Protein AF-A0AAQ0VAX9-F1 (afdb_monomer_lite)

Structure (mmCIF, N/CA/C/O backbone):
data_AF-A0AAQ0VAX9-F1
#
_entry.id   AF-A0AAQ0VAX9-F1
#
loop_
_atom_site.group_PDB
_atom_site.id
_atom_site.type_symbol
_atom_site.label_atom_id
_atom_site.label_alt_id
_atom_site.label_comp_id
_atom_site.label_asym_id
_atom_site.label_entity_id
_atom_site.label_seq_id
_atom_site.pdbx_PDB_ins_code
_atom_site.Cartn_x
_atom_site.Cartn_y
_atom_site.Cartn_z
_atom_site.occupancy
_atom_site.B_iso_or_equiv
_atom_site.auth_seq_id
_atom_site.auth_comp_id
_atom_site.auth_asym_id
_atom_site.auth_atom_id
_atom_site.pdbx_PDB_model_num
ATOM 1 N N . MET A 1 1 ? -86.940 13.228 79.023 1.00 47.44 1 MET A N 1
ATOM 2 C CA . MET A 1 1 ? -85.558 13.746 79.159 1.00 47.44 1 MET A CA 1
ATOM 3 C C . MET A 1 1 ? -84.548 12.706 79.663 1.00 47.44 1 MET A C 1
ATOM 5 O O . MET A 1 1 ? -83.457 12.677 79.115 1.00 47.44 1 MET A O 1
ATOM 9 N N . ALA A 1 2 ? -84.875 11.817 80.615 1.00 52.31 2 ALA A N 1
ATOM 10 C CA . ALA A 1 2 ? -83.908 10.848 81.170 1.00 52.31 2 ALA A CA 1
ATOM 11 C C . ALA A 1 2 ? -83.334 9.818 80.163 1.00 52.31 2 ALA A C 1
ATOM 13 O O . ALA A 1 2 ? -82.145 9.519 80.210 1.00 52.31 2 ALA A O 1
ATOM 14 N N . GLY A 1 3 ? -84.135 9.325 79.207 1.00 50.78 3 GLY A N 1
ATOM 15 C CA . GLY A 1 3 ? -83.664 8.358 78.198 1.00 50.78 3 GLY A CA 1
ATOM 16 C C . GLY A 1 3 ? -82.679 8.929 77.167 1.00 50.78 3 GLY A C 1
ATOM 17 O O . GLY A 1 3 ? -81.816 8.208 76.679 1.00 50.78 3 GLY A O 1
ATOM 18 N N . PHE A 1 4 ? -82.757 10.233 76.880 1.00 56.00 4 PHE A N 1
ATOM 19 C CA . PHE A 1 4 ? -81.850 10.915 75.945 1.00 56.00 4 PHE A CA 1
ATOM 20 C C . PHE A 1 4 ? -80.472 11.178 76.570 1.00 56.00 4 PHE A C 1
ATOM 22 O O . PHE A 1 4 ? -79.458 11.017 75.898 1.00 56.00 4 PHE A O 1
ATOM 29 N N . LEU A 1 5 ? -80.431 11.525 77.864 1.00 55.66 5 LEU A N 1
ATOM 30 C CA . LEU A 1 5 ? -79.180 11.686 78.609 1.00 55.66 5 LEU A CA 1
ATOM 31 C C . LEU A 1 5 ? -78.438 10.355 78.753 1.00 55.66 5 LEU A C 1
ATOM 33 O O . LEU A 1 5 ? -77.252 10.303 78.467 1.00 55.66 5 LEU A O 1
ATOM 37 N N . ALA A 1 6 ? -79.126 9.268 79.116 1.00 59.97 6 ALA A N 1
ATOM 38 C CA . ALA A 1 6 ? -78.497 7.950 79.225 1.00 59.97 6 ALA A CA 1
ATOM 39 C C . ALA A 1 6 ? -77.920 7.461 77.883 1.00 59.97 6 ALA A C 1
ATOM 41 O O . ALA A 1 6 ? -76.789 6.978 77.844 1.00 59.97 6 ALA A O 1
ATOM 42 N N . ALA A 1 7 ? -78.658 7.640 76.782 1.00 60.94 7 ALA A N 1
ATOM 43 C CA . ALA A 1 7 ? -78.179 7.295 75.448 1.00 60.94 7 ALA A CA 1
ATOM 44 C C . ALA A 1 7 ? -76.949 8.128 75.054 1.00 60.94 7 ALA A C 1
ATOM 46 O O . ALA A 1 7 ? -75.939 7.552 74.670 1.00 60.94 7 ALA A O 1
ATOM 47 N N . ALA A 1 8 ? -76.982 9.455 75.227 1.00 64.88 8 ALA A N 1
ATOM 48 C CA . ALA A 1 8 ? -75.852 10.328 74.903 1.00 64.88 8 ALA A CA 1
ATOM 49 C C . ALA A 1 8 ? -74.587 9.989 75.712 1.00 64.88 8 ALA A C 1
ATOM 51 O O . ALA A 1 8 ? -73.493 9.945 75.149 1.00 64.88 8 ALA A O 1
ATOM 52 N N . THR A 1 9 ? -74.721 9.682 77.006 1.00 69.69 9 THR A N 1
ATOM 53 C CA . THR A 1 9 ? -73.586 9.276 77.847 1.00 69.69 9 THR A CA 1
ATOM 54 C C . THR A 1 9 ? -73.001 7.939 77.390 1.00 69.69 9 THR A C 1
ATOM 56 O O . THR A 1 9 ? -71.784 7.799 77.325 1.00 69.69 9 THR A O 1
ATOM 59 N N . ILE A 1 10 ? -73.824 6.961 77.001 1.00 70.75 10 ILE A N 1
ATOM 60 C CA . ILE A 1 10 ? -73.326 5.688 76.453 1.00 70.75 10 ILE A CA 1
ATOM 61 C C . ILE A 1 10 ? -72.561 5.931 75.142 1.00 70.75 10 ILE A C 1
ATOM 63 O O . ILE A 1 10 ? -71.450 5.423 74.971 1.00 70.75 10 ILE A O 1
ATOM 67 N N . THR A 1 11 ? -73.096 6.766 74.249 1.00 68.44 11 THR A N 1
ATOM 68 C CA . THR A 1 11 ? -72.461 7.049 72.957 1.00 68.44 11 THR A CA 1
ATOM 69 C C . THR A 1 11 ? -71.122 7.776 73.112 1.00 68.44 11 THR A C 1
ATOM 71 O O . THR A 1 11 ? -70.128 7.346 72.532 1.00 68.44 11 THR A O 1
ATOM 74 N N . PHE A 1 12 ? -71.057 8.838 73.921 1.00 68.94 12 PHE A N 1
ATOM 75 C CA . PHE A 1 12 ? -69.846 9.659 74.060 1.00 68.94 12 PHE A CA 1
ATOM 76 C C . PHE A 1 12 ? -68.790 9.076 75.001 1.00 68.94 12 PHE A C 1
ATOM 78 O O . PHE A 1 12 ? -67.605 9.317 74.789 1.00 68.94 12 PHE A O 1
ATOM 85 N N . THR A 1 13 ? -69.187 8.301 76.013 1.00 68.25 13 THR A N 1
ATOM 86 C CA . THR A 1 13 ? -68.236 7.776 77.012 1.00 68.25 13 THR A CA 1
ATOM 87 C C . THR A 1 13 ? -67.733 6.377 76.671 1.00 68.25 13 THR A C 1
ATOM 89 O O . THR A 1 13 ? -66.655 6.001 77.118 1.00 68.25 13 THR A O 1
ATOM 92 N N . TYR A 1 14 ? -68.486 5.602 75.880 1.00 68.12 14 TYR A N 1
ATOM 93 C CA . TYR A 1 14 ? -68.137 4.209 75.590 1.00 68.12 14 TYR A CA 1
ATOM 94 C C . TYR A 1 14 ? -68.022 3.918 74.101 1.00 68.12 14 TYR A C 1
ATOM 96 O O . TYR A 1 14 ? -67.023 3.341 73.693 1.00 68.12 14 TYR A O 1
ATOM 104 N N . VAL A 1 15 ? -68.991 4.334 73.280 1.00 74.00 15 VAL A N 1
ATOM 105 C CA . VAL A 1 15 ? -69.018 3.962 71.854 1.00 74.00 15 VAL A CA 1
ATOM 106 C C . VAL A 1 15 ? -67.962 4.724 71.045 1.00 74.00 15 VAL A C 1
ATOM 108 O O . VAL A 1 15 ? -67.135 4.097 70.389 1.00 74.00 15 VAL A O 1
ATOM 111 N N . ILE A 1 16 ? -67.935 6.060 71.122 1.00 72.00 16 ILE A N 1
ATOM 112 C CA . ILE A 1 16 ? -66.966 6.896 70.386 1.00 72.00 16 ILE A CA 1
ATOM 113 C C . ILE A 1 16 ? -65.509 6.564 70.769 1.00 72.00 16 ILE A C 1
ATOM 115 O O . ILE A 1 16 ? -64.710 6.350 69.856 1.00 72.00 16 ILE A O 1
ATOM 119 N N . PRO A 1 17 ? -65.142 6.430 72.061 1.00 76.50 17 PRO A N 1
ATOM 120 C CA . PRO A 1 17 ? -63.781 6.051 72.445 1.00 76.50 17 PRO A CA 1
ATOM 121 C C . PRO A 1 17 ? -63.372 4.650 71.969 1.00 76.50 17 PRO A C 1
ATOM 123 O O . PRO A 1 17 ? -62.200 4.427 71.672 1.00 76.50 17 PRO A O 1
ATOM 126 N N . LEU A 1 18 ? -64.317 3.702 71.869 1.00 78.62 18 LEU A N 1
ATOM 127 C CA . LEU A 1 18 ? -64.048 2.367 71.321 1.00 78.62 18 LEU A CA 1
ATOM 128 C C . LEU A 1 18 ? -63.675 2.440 69.840 1.00 78.62 18 LEU A C 1
ATOM 130 O O . LEU A 1 18 ? -62.663 1.860 69.452 1.00 78.62 18 LEU A O 1
ATOM 134 N N . TYR A 1 19 ? -64.446 3.185 69.041 1.00 75.00 19 TYR A N 1
ATOM 135 C CA . TYR A 1 19 ? -64.145 3.395 67.623 1.00 75.00 19 TYR A CA 1
ATOM 136 C C . TYR A 1 19 ? -62.832 4.158 67.426 1.00 75.00 19 TYR A C 1
ATOM 138 O O . TYR A 1 19 ? -62.016 3.728 66.622 1.00 75.00 19 TYR A O 1
ATOM 146 N N . GLN A 1 20 ? -62.560 5.200 68.220 1.00 75.44 20 GLN A N 1
ATOM 147 C CA . GLN A 1 20 ? -61.281 5.922 68.165 1.00 75.44 20 GLN A CA 1
ATOM 148 C C . GLN A 1 20 ? -60.086 5.003 68.441 1.00 75.44 20 GLN A C 1
ATOM 150 O O . GLN A 1 20 ? -59.102 5.032 67.710 1.00 75.44 20 GLN A O 1
ATOM 155 N N . LYS A 1 21 ? -60.187 4.126 69.446 1.00 79.44 21 LYS A N 1
ATOM 156 C CA . LYS A 1 21 ? -59.131 3.157 69.765 1.00 79.44 21 LYS A CA 1
ATOM 157 C C . LYS A 1 21 ? -58.972 2.087 68.677 1.00 79.44 21 LYS A C 1
ATOM 159 O O . LYS A 1 21 ? -57.869 1.600 68.431 1.00 79.44 21 LYS A O 1
ATOM 164 N N . GLN A 1 22 ? -60.070 1.701 68.029 1.00 81.06 22 GLN A N 1
ATOM 165 C CA . GLN A 1 22 ? -60.069 0.746 66.922 1.00 81.06 22 GLN A CA 1
ATOM 166 C C . GLN A 1 22 ? -59.450 1.360 65.655 1.00 81.06 22 GLN A C 1
ATOM 168 O O . GLN A 1 22 ? -58.641 0.705 64.995 1.00 81.06 22 GLN A O 1
ATOM 173 N N . ASP A 1 23 ? -59.735 2.632 65.373 1.00 80.94 23 ASP A N 1
ATOM 174 C CA . ASP A 1 23 ? -59.106 3.407 64.302 1.00 80.94 23 ASP A CA 1
ATOM 175 C C . ASP A 1 23 ? -57.607 3.608 64.564 1.00 80.94 23 ASP A C 1
ATOM 177 O O . ASP A 1 23 ? -56.798 3.359 63.674 1.00 80.94 23 ASP A O 1
ATOM 181 N N . GLU A 1 24 ? -57.204 3.960 65.790 1.00 84.31 24 GLU A N 1
ATOM 182 C CA . GLU A 1 24 ? -55.790 4.079 66.183 1.00 84.31 24 GLU A CA 1
ATOM 183 C C . GLU A 1 24 ? -55.016 2.768 65.986 1.00 84.31 24 GLU A C 1
ATOM 185 O O . GLU A 1 24 ? -53.918 2.771 65.419 1.00 84.31 24 GLU A O 1
ATOM 190 N N . ASN A 1 25 ? -55.596 1.635 66.394 1.00 84.44 25 ASN A N 1
ATOM 191 C CA . ASN A 1 25 ? -54.999 0.317 66.172 1.00 84.44 25 ASN A CA 1
ATOM 192 C C . ASN A 1 25 ? -54.861 0.008 64.674 1.00 84.44 25 ASN A C 1
ATOM 194 O O . ASN A 1 25 ? -53.807 -0.450 64.231 1.00 84.44 25 ASN A O 1
ATOM 198 N N . THR A 1 26 ? -55.891 0.314 63.883 1.00 87.44 26 THR A N 1
ATOM 199 C CA . THR A 1 26 ? -55.892 0.076 62.432 1.00 87.44 26 THR A CA 1
ATOM 200 C C . THR A 1 26 ? -54.852 0.952 61.723 1.00 87.44 26 THR A C 1
ATOM 202 O O . THR A 1 26 ? -54.100 0.465 60.878 1.00 87.44 26 THR A O 1
ATOM 205 N N . ILE A 1 27 ? -54.742 2.229 62.107 1.00 87.56 27 ILE A N 1
ATOM 206 C CA . ILE A 1 27 ? -53.726 3.170 61.611 1.00 87.56 27 ILE A CA 1
ATOM 207 C C . ILE A 1 27 ? -52.315 2.688 61.976 1.00 87.56 27 ILE A C 1
ATOM 209 O O . ILE A 1 27 ? -51.410 2.745 61.142 1.00 87.56 27 ILE A O 1
ATOM 213 N N . SER A 1 28 ? -52.116 2.186 63.197 1.00 88.44 28 SER A N 1
ATOM 214 C CA . SER A 1 28 ? -50.832 1.634 63.647 1.00 88.44 28 SER A CA 1
ATOM 215 C C . SER A 1 28 ? -50.404 0.419 62.812 1.00 88.44 28 SER A C 1
ATOM 217 O O . SER A 1 28 ? -49.276 0.375 62.313 1.00 88.44 28 SER A O 1
ATOM 219 N N . GLU A 1 29 ? -51.315 -0.530 62.571 1.00 89.88 29 GLU A N 1
ATOM 220 C CA . GLU A 1 29 ? -51.052 -1.702 61.725 1.00 89.88 29 GLU A CA 1
ATOM 221 C C . GLU A 1 29 ? -50.762 -1.326 60.264 1.00 89.88 29 GLU A C 1
ATOM 223 O O . GLU A 1 29 ? -49.842 -1.873 59.648 1.00 89.88 29 GLU A O 1
ATOM 228 N N . LEU A 1 30 ? -51.508 -0.369 59.704 1.00 90.62 30 LEU A N 1
ATOM 229 C CA . LEU A 1 30 ? -51.263 0.169 58.363 1.00 90.62 30 LEU A CA 1
ATOM 230 C C . LEU A 1 30 ? -49.884 0.831 58.265 1.00 90.62 30 LEU A C 1
ATOM 232 O O . LEU A 1 30 ? -49.142 0.556 57.323 1.00 90.62 30 LEU A O 1
ATOM 236 N N . ASN A 1 31 ? -49.497 1.639 59.254 1.00 90.69 31 ASN A N 1
ATOM 237 C CA . ASN A 1 31 ? -48.177 2.269 59.300 1.00 90.69 31 ASN A CA 1
ATOM 238 C C . ASN A 1 31 ? -47.044 1.242 59.422 1.00 90.69 31 ASN A C 1
ATOM 240 O O . ASN A 1 31 ? -45.995 1.409 58.794 1.00 90.69 31 ASN A O 1
ATOM 244 N N . ALA A 1 32 ? -47.247 0.164 60.185 1.00 91.56 32 ALA A N 1
ATOM 245 C CA . ALA A 1 32 ? -46.288 -0.933 60.269 1.00 91.56 32 ALA A CA 1
ATOM 246 C C . ALA A 1 32 ? -46.095 -1.616 58.902 1.00 91.56 32 ALA A C 1
ATOM 248 O O . ALA A 1 32 ? -44.953 -1.775 58.463 1.00 91.56 32 ALA A O 1
ATOM 249 N N . LYS A 1 33 ? -47.192 -1.918 58.189 1.00 92.88 33 LYS A N 1
ATOM 250 C CA . LYS A 1 33 ? -47.153 -2.492 56.830 1.00 92.88 33 LYS A CA 1
ATOM 251 C C . LYS A 1 33 ? -46.481 -1.560 55.820 1.00 92.88 33 LYS A C 1
ATOM 253 O O . LYS A 1 33 ? -45.627 -2.009 55.059 1.00 92.88 33 LYS A O 1
ATOM 258 N N . ILE A 1 34 ? -46.799 -0.263 55.846 1.00 92.94 34 ILE A N 1
ATOM 259 C CA . ILE A 1 34 ? -46.158 0.746 54.984 1.00 92.94 34 ILE A CA 1
ATOM 260 C C . ILE A 1 34 ? -44.648 0.798 55.249 1.00 92.94 34 ILE A C 1
ATOM 262 O O . ILE A 1 34 ? -43.851 0.809 54.312 1.00 92.94 34 ILE A O 1
ATOM 266 N N . ASN A 1 35 ? -44.226 0.786 56.516 1.00 93.12 35 ASN A N 1
ATOM 267 C CA . ASN A 1 35 ? -42.806 0.791 56.868 1.00 93.12 35 ASN A CA 1
ATOM 268 C C . ASN A 1 35 ? -42.075 -0.478 56.417 1.00 93.12 35 ASN A C 1
ATOM 270 O O . ASN A 1 35 ? -40.926 -0.401 55.978 1.00 93.12 35 ASN A O 1
ATOM 274 N N . GLU A 1 36 ? -42.712 -1.640 56.523 1.00 92.69 36 GLU A N 1
ATOM 275 C CA . GLU A 1 36 ? -42.147 -2.901 56.049 1.00 92.69 36 GLU A CA 1
ATOM 276 C C . GLU A 1 36 ? -41.996 -2.907 54.522 1.00 92.69 36 GLU A C 1
ATOM 278 O O . GLU A 1 36 ? -40.918 -3.220 54.008 1.00 92.69 36 GLU A O 1
ATOM 283 N N . GLN A 1 37 ? -43.016 -2.437 53.802 1.00 93.62 37 GLN A N 1
ATOM 284 C CA . GLN A 1 37 ? -42.985 -2.303 52.347 1.00 93.62 37 GLN A CA 1
ATOM 285 C C . GLN A 1 37 ? -41.927 -1.287 51.884 1.00 93.62 37 GLN A C 1
ATOM 287 O O . GLN A 1 37 ? -41.168 -1.561 50.957 1.00 93.62 37 GLN A O 1
ATOM 292 N N . ASN A 1 38 ? -41.775 -0.161 52.587 1.00 92.81 38 ASN A N 1
ATOM 293 C CA . ASN A 1 38 ? -40.714 0.815 52.319 1.00 92.81 38 ASN A CA 1
ATOM 294 C C . ASN A 1 38 ? -39.310 0.234 52.545 1.00 92.81 38 ASN A C 1
ATOM 296 O O . ASN A 1 38 ? -38.396 0.499 51.762 1.00 92.81 38 ASN A O 1
ATOM 300 N N . LYS A 1 39 ? -39.116 -0.583 53.591 1.00 92.62 39 LYS A N 1
ATOM 301 C CA . LYS A 1 39 ? -37.845 -1.295 53.814 1.00 92.62 39 LYS A CA 1
ATOM 302 C C . LYS A 1 39 ? -37.560 -2.295 52.695 1.00 92.62 39 LYS A C 1
ATOM 304 O O . LYS A 1 39 ? -36.405 -2.408 52.284 1.00 92.62 39 LYS A O 1
ATOM 309 N N . PHE A 1 40 ? -38.582 -3.004 52.215 1.00 93.81 40 PHE A N 1
ATOM 310 C CA . PHE A 1 40 ? -38.458 -3.922 51.086 1.00 93.81 40 PHE A CA 1
ATOM 311 C C . PHE A 1 40 ? -38.063 -3.178 49.802 1.00 93.81 40 PHE A C 1
ATOM 313 O O . PHE A 1 40 ? -37.014 -3.482 49.235 1.00 93.81 40 PHE A O 1
ATOM 320 N N . HIS A 1 41 ? -38.803 -2.131 49.418 1.00 91.50 41 HIS A N 1
ATOM 321 C CA . HIS A 1 41 ? -38.485 -1.316 48.240 1.00 91.50 41 HIS A CA 1
ATOM 322 C C . HIS A 1 41 ? -37.086 -0.697 48.320 1.00 91.50 41 HIS A C 1
ATOM 324 O O . HIS A 1 41 ? -36.366 -0.665 47.328 1.00 91.50 41 HIS A O 1
ATOM 330 N N . LYS A 1 42 ? -36.650 -0.239 49.502 1.00 94.25 42 LYS A N 1
ATOM 331 C CA . LYS A 1 42 ? -35.294 0.299 49.675 1.00 94.25 42 LYS A CA 1
ATOM 332 C C . LYS A 1 42 ? -34.220 -0.752 49.380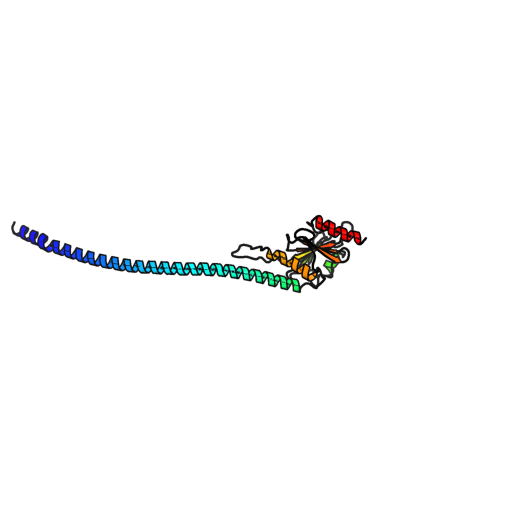 1.00 94.25 42 LYS A C 1
ATOM 334 O O . LYS A 1 42 ? -33.278 -0.459 48.651 1.00 94.25 42 LYS A O 1
ATOM 339 N N . LYS A 1 43 ? -34.379 -1.980 49.890 1.00 93.06 43 LYS A N 1
ATOM 340 C CA . LYS A 1 43 ? -33.462 -3.093 49.586 1.00 93.06 43 LYS A CA 1
ATOM 341 C C . LYS A 1 43 ? -33.444 -3.425 48.093 1.00 93.06 43 LYS A C 1
ATOM 343 O O . LYS A 1 43 ? -32.378 -3.696 47.548 1.00 93.06 43 LYS A O 1
ATOM 348 N N . GLU A 1 44 ? -34.602 -3.397 47.441 1.00 93.38 44 GLU A N 1
ATOM 349 C CA . GLU A 1 44 ? -34.721 -3.655 46.005 1.00 93.38 44 GLU A CA 1
ATOM 350 C C . GLU A 1 44 ? -34.029 -2.565 45.171 1.00 93.38 44 GLU A C 1
ATOM 352 O O . GLU A 1 44 ? -33.228 -2.882 44.292 1.00 93.38 44 GLU A O 1
ATOM 357 N N . ILE A 1 45 ? -34.231 -1.288 45.513 1.00 93.62 45 ILE A N 1
ATOM 358 C CA . ILE A 1 45 ? -33.548 -0.148 44.882 1.00 93.62 45 ILE A CA 1
ATOM 359 C C . ILE A 1 45 ? -32.029 -0.253 45.054 1.00 93.62 45 ILE A C 1
ATOM 361 O O . ILE A 1 45 ? -31.289 -0.075 44.087 1.00 93.62 45 ILE A O 1
ATOM 365 N N . ASP A 1 46 ? -31.547 -0.559 46.259 1.00 93.69 46 ASP A N 1
ATOM 366 C CA . ASP A 1 46 ? -30.111 -0.695 46.523 1.00 93.69 46 ASP A CA 1
ATOM 367 C C . ASP A 1 46 ? -29.509 -1.900 45.770 1.00 93.69 46 ASP A C 1
ATOM 369 O O . ASP A 1 46 ? -28.388 -1.830 45.256 1.00 93.69 46 ASP A O 1
ATOM 373 N N . SER A 1 47 ? -30.263 -2.995 45.630 1.00 94.12 47 SER A N 1
ATOM 374 C CA . SER A 1 47 ? -29.884 -4.151 44.806 1.00 94.12 47 SER A CA 1
ATOM 375 C C . SER A 1 47 ? -29.803 -3.803 43.313 1.00 94.12 47 SER A C 1
ATOM 377 O O . SER A 1 47 ? -28.833 -4.164 42.636 1.00 94.12 47 SER A O 1
ATOM 379 N N . LEU A 1 48 ? -30.785 -3.058 42.796 1.00 94.25 48 LEU A N 1
ATOM 380 C CA . LEU A 1 48 ? -30.814 -2.603 41.406 1.00 94.25 48 LEU A CA 1
ATOM 381 C C . LEU A 1 48 ? -29.650 -1.659 41.105 1.00 94.25 48 LEU A C 1
ATOM 383 O O . LEU A 1 48 ? -28.945 -1.878 40.124 1.00 94.25 48 LEU A O 1
ATOM 387 N N . LYS A 1 49 ? -29.378 -0.680 41.977 1.00 94.62 49 LYS A N 1
ATOM 388 C CA . LYS A 1 49 ? -28.219 0.222 41.846 1.00 94.62 49 LYS A CA 1
ATOM 389 C C . LYS A 1 49 ? -26.905 -0.552 41.783 1.00 94.62 49 LYS A C 1
ATOM 391 O O . LYS A 1 49 ? -26.136 -0.376 40.846 1.00 94.62 49 LYS A O 1
ATOM 396 N N . ASN A 1 50 ? -26.696 -1.491 42.708 1.00 94.38 50 ASN A N 1
ATOM 397 C CA . ASN A 1 50 ? -25.509 -2.347 42.698 1.00 94.38 50 ASN A CA 1
ATOM 398 C C . ASN A 1 50 ? -25.391 -3.188 41.418 1.00 94.38 50 ASN A C 1
ATOM 400 O O . ASN A 1 50 ? -24.284 -3.464 40.951 1.00 94.38 50 ASN A O 1
ATOM 404 N N . THR A 1 51 ? -26.517 -3.634 40.859 1.00 94.06 51 THR A N 1
ATOM 405 C CA . THR A 1 51 ? -26.535 -4.404 39.609 1.00 94.06 51 THR A CA 1
ATOM 406 C C . THR A 1 51 ? -26.183 -3.525 38.414 1.00 94.06 51 THR A C 1
ATOM 408 O O . THR A 1 51 ? -25.336 -3.922 37.612 1.00 94.06 51 THR A O 1
ATOM 411 N N . ILE A 1 52 ? -26.763 -2.326 38.333 1.00 94.19 52 ILE A N 1
ATOM 412 C CA . ILE A 1 52 ? -26.475 -1.328 37.296 1.00 94.19 52 ILE A CA 1
ATOM 413 C C . ILE A 1 52 ? -24.995 -0.943 37.334 1.00 94.19 52 ILE A C 1
ATOM 415 O O . ILE A 1 52 ? -24.318 -1.061 36.317 1.00 94.19 52 ILE A O 1
ATOM 419 N N . ASP A 1 53 ? -24.450 -0.613 38.507 1.00 94.25 53 ASP A N 1
ATOM 420 C CA . ASP A 1 53 ? -23.037 -0.245 38.658 1.00 94.25 53 ASP A CA 1
ATOM 421 C C . ASP A 1 53 ? -22.097 -1.373 38.207 1.00 94.25 53 ASP A C 1
ATOM 423 O O . ASP A 1 53 ? -21.086 -1.141 37.535 1.00 94.25 53 ASP A O 1
ATOM 427 N N . LYS A 1 54 ? -22.427 -2.629 38.544 1.00 93.94 54 LYS A N 1
ATOM 428 C CA . LYS A 1 54 ? -21.665 -3.802 38.089 1.00 93.94 54 LYS A CA 1
ATOM 429 C C . LYS A 1 54 ? -21.746 -3.982 36.575 1.00 93.94 54 LYS A C 1
ATOM 431 O O . LYS A 1 54 ? -20.732 -4.302 35.956 1.00 93.94 54 LYS A O 1
ATOM 436 N N . GLN A 1 55 ? -22.926 -3.814 35.981 1.00 93.81 55 GLN A N 1
ATOM 437 C CA . GLN A 1 55 ? -23.109 -3.931 34.534 1.00 93.81 55 GLN A CA 1
ATOM 438 C C . GLN A 1 55 ? -22.393 -2.809 33.785 1.00 93.81 55 GLN A C 1
ATOM 440 O O . GLN A 1 55 ? -21.723 -3.087 32.796 1.00 93.81 55 GLN A O 1
ATOM 445 N N . GLN A 1 56 ? -22.441 -1.578 34.289 1.00 94.12 56 GLN A N 1
ATOM 446 C CA . GLN A 1 56 ? -21.779 -0.433 33.674 1.00 94.12 56 GLN A CA 1
ATOM 447 C C . GLN A 1 56 ? -20.256 -0.601 33.671 1.00 94.12 56 GLN A C 1
ATOM 449 O O . GLN A 1 56 ? -19.625 -0.426 32.633 1.00 94.12 56 GLN A O 1
ATOM 454 N N . LYS A 1 57 ? -19.667 -1.077 34.778 1.00 93.69 57 LYS A N 1
ATOM 455 C CA . LYS A 1 57 ? -18.237 -1.434 34.818 1.00 93.69 57 LYS A CA 1
ATOM 456 C C . LYS A 1 57 ? -17.879 -2.534 33.816 1.00 93.69 57 LYS A C 1
ATOM 458 O O . LYS A 1 57 ? -16.852 -2.436 33.149 1.00 93.69 57 LYS A O 1
ATOM 463 N N . LYS A 1 58 ? -18.717 -3.572 33.691 1.00 94.06 58 LYS A N 1
ATOM 464 C CA . LYS A 1 58 ? -18.517 -4.636 32.690 1.00 94.06 58 LYS A CA 1
ATOM 465 C C . LYS A 1 58 ? -18.600 -4.096 31.264 1.00 94.06 58 LYS A C 1
ATOM 467 O O . LYS A 1 58 ? -17.790 -4.491 30.435 1.00 94.06 58 LYS A O 1
ATOM 472 N N . PHE A 1 59 ? -19.546 -3.202 30.989 1.00 92.25 59 PHE A N 1
ATOM 473 C CA . PHE A 1 59 ? -19.717 -2.595 29.673 1.00 92.25 59 PHE A CA 1
ATOM 474 C C . PHE A 1 59 ? -18.497 -1.757 29.283 1.00 92.25 59 PHE A C 1
ATOM 476 O O . PHE A 1 59 ? -17.934 -1.974 28.216 1.00 92.25 59 PHE A O 1
ATOM 483 N N . SER A 1 60 ? -18.016 -0.888 30.177 1.00 90.50 60 SER A N 1
ATOM 484 C CA . SER A 1 60 ? -16.799 -0.102 29.933 1.00 90.50 60 SER A CA 1
ATOM 485 C C . SER A 1 60 ? -15.568 -0.986 29.708 1.00 90.50 60 SER A C 1
ATOM 487 O O . SER A 1 60 ? -14.766 -0.707 28.823 1.00 90.50 60 SER A O 1
ATOM 489 N N . ALA A 1 61 ? -15.428 -2.083 30.462 1.00 92.25 61 ALA A N 1
ATOM 490 C CA . ALA A 1 61 ? -14.332 -3.032 30.262 1.00 92.25 61 ALA A CA 1
ATOM 491 C C . ALA A 1 61 ? -14.421 -3.763 28.909 1.00 92.25 61 ALA A C 1
ATOM 493 O O . ALA A 1 61 ? -13.406 -3.943 28.239 1.00 92.25 61 ALA A O 1
ATOM 494 N N . LEU A 1 62 ? -15.626 -4.166 28.489 1.00 91.50 62 LEU A N 1
ATOM 495 C CA . LEU A 1 62 ? -15.851 -4.779 27.177 1.00 91.50 62 LEU A CA 1
ATOM 496 C C . LEU A 1 62 ? -15.573 -3.802 26.033 1.00 91.50 62 LEU A C 1
ATOM 498 O O . LEU A 1 62 ? -15.000 -4.211 25.028 1.00 91.50 62 LEU A O 1
ATOM 502 N N . GLN A 1 63 ? -15.941 -2.530 26.191 1.00 88.19 63 GLN A N 1
ATOM 503 C CA . GLN A 1 63 ? -15.678 -1.494 25.197 1.00 88.19 63 GLN A CA 1
ATOM 504 C C . GLN A 1 63 ? -14.173 -1.307 24.972 1.00 88.19 63 GLN A C 1
ATOM 506 O O . GLN A 1 63 ? -13.718 -1.432 23.839 1.00 88.19 63 GLN A O 1
ATOM 511 N N . LEU A 1 64 ? -13.396 -1.131 26.046 1.00 87.75 64 LEU A N 1
ATOM 512 C CA . LEU A 1 64 ? -11.933 -1.023 25.965 1.00 87.75 64 LEU A CA 1
ATOM 513 C C . LEU A 1 64 ? -11.290 -2.269 25.338 1.00 87.75 64 LEU A C 1
ATOM 515 O O . LEU A 1 64 ? -10.373 -2.164 24.527 1.00 87.75 64 LEU A O 1
ATOM 519 N N . ASN A 1 65 ? -11.782 -3.463 25.685 1.00 90.19 65 ASN A N 1
ATOM 520 C CA . ASN A 1 65 ? -11.276 -4.702 25.095 1.00 90.19 65 ASN A CA 1
ATOM 521 C C . ASN A 1 65 ? -11.573 -4.775 23.587 1.00 90.19 65 ASN A C 1
ATOM 523 O O . ASN A 1 65 ? -10.728 -5.188 22.802 1.00 90.19 65 ASN A O 1
ATOM 527 N N . ASN A 1 66 ? -12.757 -4.332 23.165 1.00 85.69 66 ASN A N 1
ATOM 528 C CA . ASN A 1 66 ? -13.127 -4.308 21.754 1.00 85.69 66 ASN A CA 1
ATOM 529 C C . ASN A 1 66 ? -12.291 -3.295 20.948 1.00 85.69 66 ASN A C 1
ATOM 531 O O . ASN A 1 66 ? -11.920 -3.577 19.813 1.00 85.69 66 ASN A O 1
ATOM 535 N N . GLU A 1 67 ? -11.970 -2.134 21.529 1.00 83.06 67 GLU A N 1
ATOM 536 C CA . GLU A 1 67 ? -11.039 -1.154 20.941 1.00 83.06 67 GLU A CA 1
ATOM 537 C C . GLU A 1 67 ? -9.645 -1.767 20.745 1.00 83.06 67 GLU A C 1
ATOM 539 O O . GLU A 1 67 ? -9.079 -1.696 19.653 1.00 83.06 67 GLU A O 1
ATOM 544 N N . SER A 1 68 ? -9.129 -2.454 21.769 1.00 84.50 68 SER A N 1
ATOM 545 C CA . SER A 1 68 ? -7.836 -3.143 21.705 1.00 84.50 68 SER A CA 1
ATOM 546 C C . SER A 1 68 ? -7.809 -4.239 20.637 1.00 84.50 68 SER A C 1
ATOM 548 O O . SER A 1 68 ? -6.879 -4.295 19.836 1.00 84.50 68 SER A O 1
ATOM 550 N N . LEU A 1 69 ? -8.830 -5.101 20.594 1.00 86.25 69 LEU A N 1
ATOM 551 C CA . LEU A 1 69 ? -8.911 -6.195 19.620 1.00 86.25 69 LEU A CA 1
ATOM 552 C C . LEU A 1 69 ? -9.036 -5.684 18.184 1.00 86.25 69 LEU A C 1
ATOM 554 O O . LEU A 1 69 ? -8.503 -6.294 17.258 1.00 86.25 69 LEU A O 1
ATOM 558 N N . ALA A 1 70 ? -9.727 -4.564 17.974 1.00 82.06 70 ALA A N 1
ATOM 559 C CA . ALA A 1 70 ? -9.816 -3.960 16.655 1.00 82.06 70 ALA A CA 1
ATOM 560 C C . ALA A 1 70 ? -8.478 -3.381 16.184 1.00 82.06 70 ALA A C 1
ATOM 562 O O . ALA A 1 70 ? -8.122 -3.568 15.019 1.00 82.06 70 ALA A O 1
ATOM 563 N N . ALA A 1 71 ? -7.730 -2.724 17.075 1.00 80.44 71 ALA A N 1
ATOM 564 C CA . ALA A 1 71 ? -6.381 -2.257 16.771 1.00 80.44 71 ALA A CA 1
ATOM 565 C C . ALA A 1 71 ? -5.459 -3.431 16.399 1.00 80.44 71 ALA A C 1
ATOM 567 O O . ALA A 1 71 ? -4.793 -3.385 15.367 1.00 80.44 71 ALA A O 1
ATOM 568 N N . GLU A 1 72 ? -5.500 -4.518 17.175 1.00 83.12 72 GLU A N 1
ATOM 569 C CA . GLU A 1 72 ? -4.715 -5.729 16.912 1.00 83.12 72 GLU A CA 1
ATOM 570 C C . GLU A 1 72 ? -5.092 -6.385 15.569 1.00 83.12 72 GLU A C 1
ATOM 572 O O . GLU A 1 72 ? -4.230 -6.745 14.769 1.00 83.12 72 GLU A O 1
ATOM 577 N N . ASN A 1 73 ? -6.389 -6.485 15.264 1.00 83.62 73 ASN A N 1
ATOM 578 C CA . ASN A 1 73 ? -6.864 -7.029 13.991 1.00 83.62 73 ASN A CA 1
ATOM 579 C C . ASN A 1 73 ? -6.402 -6.186 12.788 1.00 83.62 73 ASN A C 1
ATOM 581 O O . ASN A 1 73 ? -6.052 -6.734 11.742 1.00 83.62 73 ASN A O 1
ATOM 585 N N . ASN A 1 74 ? -6.380 -4.858 12.924 1.00 77.75 74 ASN A N 1
ATOM 586 C CA . ASN A 1 74 ? -5.883 -3.971 11.871 1.00 77.75 74 ASN A CA 1
ATOM 587 C C . ASN A 1 74 ? -4.366 -4.134 11.656 1.00 77.75 74 ASN A C 1
ATOM 589 O O . ASN A 1 74 ? -3.935 -4.223 10.505 1.00 77.75 74 ASN A O 1
ATOM 593 N N . ASP A 1 75 ? -3.573 -4.271 12.725 1.00 79.06 75 ASP A N 1
ATOM 594 C CA . ASP A 1 75 ? -2.138 -4.593 12.623 1.00 79.06 75 ASP A CA 1
ATOM 595 C C . ASP A 1 75 ? -1.917 -5.927 11.886 1.00 79.06 75 ASP A C 1
ATOM 597 O O . ASP A 1 75 ? -1.150 -5.992 10.920 1.00 79.06 75 ASP A O 1
ATOM 601 N N . TYR A 1 76 ? -2.659 -6.985 12.236 1.00 81.75 76 TYR A N 1
ATOM 602 C CA . TYR A 1 76 ? -2.542 -8.272 11.540 1.00 81.75 76 TYR A CA 1
ATOM 603 C C . TYR A 1 76 ? -2.900 -8.194 10.053 1.00 81.75 76 TYR A C 1
ATOM 605 O O . TYR A 1 76 ? -2.197 -8.789 9.231 1.00 81.75 76 TYR A O 1
ATOM 613 N N . LYS A 1 77 ? -3.949 -7.451 9.679 1.00 79.25 77 LYS A N 1
ATOM 614 C CA . LYS A 1 77 ? -4.302 -7.229 8.265 1.00 79.25 77 LYS A CA 1
ATOM 615 C C . LYS A 1 77 ? -3.164 -6.547 7.505 1.00 79.25 77 LYS A C 1
ATOM 617 O O . LYS A 1 77 ? -2.804 -6.996 6.415 1.00 79.25 77 LYS A O 1
ATOM 622 N N . ASN A 1 78 ? -2.561 -5.514 8.093 1.00 76.31 78 ASN A N 1
ATOM 623 C CA . ASN A 1 78 ? -1.451 -4.778 7.488 1.00 76.31 78 ASN A CA 1
ATOM 624 C C . ASN A 1 78 ? -0.205 -5.660 7.318 1.00 76.31 78 ASN A C 1
ATOM 626 O O . ASN A 1 78 ? 0.424 -5.654 6.253 1.00 76.31 78 ASN A O 1
ATOM 630 N N . ARG A 1 79 ? 0.128 -6.472 8.331 1.00 78.56 79 ARG A N 1
ATOM 631 C CA . ARG A 1 79 ? 1.241 -7.434 8.269 1.00 78.56 79 ARG A CA 1
ATOM 632 C C . ARG A 1 79 ? 1.011 -8.495 7.204 1.00 78.56 79 ARG A C 1
ATOM 634 O O . 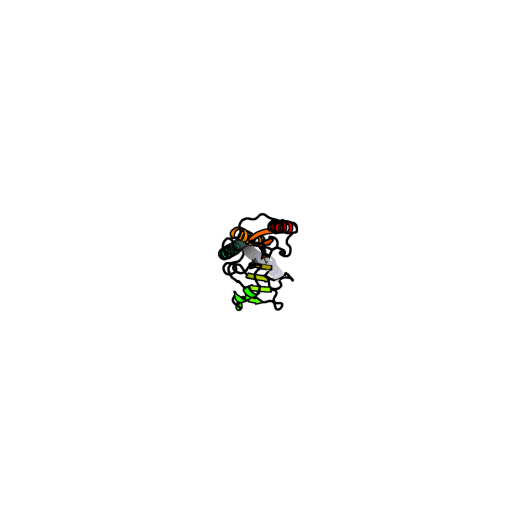ARG A 1 79 ? 1.906 -8.749 6.402 1.00 78.56 79 ARG A O 1
ATOM 641 N N . LEU A 1 80 ? -0.186 -9.078 7.153 1.00 81.31 80 LEU A N 1
ATOM 642 C CA . LEU A 1 80 ? -0.531 -10.098 6.165 1.00 81.31 80 LEU A CA 1
ATOM 643 C C . LEU A 1 80 ? -0.469 -9.541 4.738 1.00 81.31 80 LEU A C 1
ATOM 645 O O . LEU A 1 80 ? 0.086 -10.193 3.855 1.00 81.31 80 LEU A O 1
ATOM 649 N N . LEU A 1 81 ? -0.957 -8.318 4.516 1.00 79.31 81 LEU A N 1
ATOM 650 C CA . LEU A 1 81 ? -0.828 -7.654 3.222 1.00 79.31 81 LEU A CA 1
ATOM 651 C C . LEU A 1 81 ? 0.630 -7.378 2.865 1.00 79.31 81 LEU A C 1
ATOM 653 O O . LEU A 1 81 ? 1.023 -7.599 1.724 1.00 79.31 81 LEU A O 1
ATOM 657 N N . THR A 1 82 ? 1.437 -6.913 3.816 1.00 78.75 82 THR A N 1
ATOM 658 C CA . THR A 1 82 ? 2.865 -6.647 3.593 1.00 78.75 82 THR A CA 1
ATOM 659 C C . THR A 1 82 ? 3.609 -7.924 3.215 1.00 78.75 82 THR A C 1
ATOM 661 O O . THR A 1 82 ? 4.274 -7.945 2.185 1.00 78.75 82 THR A O 1
ATOM 664 N N . LEU A 1 83 ? 3.412 -9.013 3.962 1.00 81.44 83 LEU A N 1
ATOM 665 C CA . LEU A 1 83 ? 3.995 -10.323 3.657 1.00 81.44 83 LEU A CA 1
ATOM 666 C C . LEU A 1 83 ? 3.529 -10.861 2.300 1.00 81.44 83 LEU A C 1
ATOM 668 O O . LEU A 1 83 ? 4.342 -11.336 1.508 1.00 81.44 83 LEU A O 1
ATOM 672 N N . SER A 1 84 ? 2.230 -10.750 2.005 1.00 83.62 84 SER A N 1
ATOM 673 C CA . SER A 1 84 ? 1.684 -11.132 0.702 1.00 83.62 84 SER A CA 1
ATOM 674 C C . SER A 1 84 ? 2.311 -10.309 -0.423 1.00 83.62 84 SER A C 1
ATOM 676 O O . SER A 1 84 ? 2.682 -10.876 -1.447 1.00 83.62 84 SER A O 1
ATOM 678 N N . THR A 1 85 ? 2.514 -9.007 -0.208 1.00 84.81 85 THR A N 1
ATOM 679 C CA . THR A 1 85 ? 3.162 -8.125 -1.186 1.00 84.81 85 THR A CA 1
ATOM 680 C C . THR A 1 85 ? 4.610 -8.517 -1.410 1.00 84.81 85 THR A C 1
ATOM 682 O O . THR A 1 85 ? 4.982 -8.803 -2.544 1.00 84.81 85 THR A O 1
ATOM 685 N N . LEU A 1 86 ? 5.398 -8.652 -0.344 1.00 85.75 86 LEU A N 1
ATOM 686 C CA . LEU A 1 86 ? 6.795 -9.081 -0.412 1.00 85.75 86 LEU A CA 1
ATOM 687 C C . LEU A 1 86 ? 6.963 -10.397 -1.175 1.00 85.75 86 LEU A C 1
ATOM 689 O O . LEU A 1 86 ? 7.825 -10.503 -2.043 1.00 85.75 86 LEU A O 1
ATOM 693 N N . SER A 1 87 ? 6.081 -11.370 -0.930 1.00 86.56 87 SER A N 1
ATOM 694 C CA . SER A 1 87 ? 6.131 -12.677 -1.597 1.00 86.56 87 SER A CA 1
ATOM 695 C C . SER A 1 87 ? 5.909 -12.632 -3.113 1.00 86.56 87 SER A C 1
ATOM 697 O O . SER A 1 87 ? 6.189 -13.615 -3.796 1.00 86.56 87 SER A O 1
ATOM 699 N N . THR A 1 88 ? 5.412 -11.514 -3.653 1.00 88.94 88 THR A N 1
ATOM 700 C CA . THR A 1 88 ? 5.194 -11.342 -5.097 1.00 88.94 88 THR A CA 1
ATOM 701 C C . THR A 1 88 ? 6.323 -10.637 -5.821 1.00 88.94 88 THR A C 1
ATOM 703 O O . THR A 1 88 ? 6.268 -10.535 -7.043 1.00 88.94 88 THR A O 1
ATOM 706 N N . PHE A 1 89 ? 7.363 -10.199 -5.117 1.00 91.56 89 PHE A N 1
ATOM 707 C CA . PHE A 1 89 ? 8.518 -9.550 -5.721 1.00 91.56 89 PHE A CA 1
ATOM 708 C C . PHE A 1 89 ? 9.753 -10.440 -5.640 1.00 91.56 89 PHE A C 1
ATOM 710 O O . PHE A 1 89 ? 9.949 -11.204 -4.698 1.00 91.56 89 PHE A O 1
ATOM 717 N N . GLN A 1 90 ? 10.607 -10.315 -6.652 1.00 91.50 90 GLN A N 1
ATOM 718 C CA . GLN A 1 90 ? 11.932 -10.915 -6.657 1.00 91.50 90 GLN A CA 1
ATOM 719 C C . GLN A 1 90 ? 12.970 -9.832 -6.364 1.00 91.50 90 GLN A C 1
ATOM 721 O O . GLN A 1 90 ? 12.859 -8.717 -6.872 1.00 91.50 90 GLN A O 1
ATOM 726 N N . TYR A 1 91 ? 14.002 -10.170 -5.589 1.00 91.12 91 TYR A N 1
ATOM 727 C CA . TYR A 1 91 ? 15.120 -9.264 -5.328 1.00 91.12 91 TYR A CA 1
ATOM 728 C C . TYR A 1 91 ? 15.713 -8.699 -6.630 1.00 91.12 91 TYR A C 1
ATOM 730 O O . TYR A 1 91 ? 15.926 -9.426 -7.605 1.00 91.12 91 TYR A O 1
ATOM 738 N N . GLY A 1 92 ? 15.969 -7.393 -6.639 1.00 90.56 92 GLY A N 1
ATOM 739 C CA . GLY A 1 92 ? 16.468 -6.632 -7.781 1.00 90.56 92 GLY A CA 1
ATOM 740 C C . GLY A 1 92 ? 15.419 -6.290 -8.844 1.00 90.56 92 GLY A C 1
ATOM 741 O O . GLY A 1 92 ? 15.778 -5.675 -9.846 1.00 90.56 92 GLY A O 1
ATOM 742 N N . GLN A 1 93 ? 14.146 -6.670 -8.671 1.00 92.00 93 GLN A N 1
ATOM 743 C CA . GLN A 1 93 ? 13.090 -6.398 -9.650 1.00 92.00 93 GLN A CA 1
ATOM 744 C C . GLN A 1 93 ? 12.109 -5.332 -9.144 1.00 92.00 93 GLN A C 1
ATOM 746 O O . GLN A 1 93 ? 11.453 -5.538 -8.129 1.00 92.00 93 GLN A O 1
ATOM 751 N N . PRO A 1 94 ? 11.920 -4.213 -9.864 1.00 92.25 94 PRO A N 1
ATOM 752 C CA . PRO A 1 94 ? 11.045 -3.120 -9.429 1.00 92.25 94 PRO A CA 1
ATOM 753 C C . PRO A 1 94 ? 9.558 -3.396 -9.687 1.00 92.25 94 PRO A C 1
ATOM 755 O O . PRO A 1 94 ? 8.717 -2.557 -9.384 1.00 92.25 94 PRO A O 1
ATOM 758 N N . LEU A 1 95 ? 9.227 -4.532 -10.299 1.00 93.94 95 LEU A N 1
ATOM 759 C CA . LEU A 1 95 ? 7.871 -4.944 -10.643 1.00 93.94 95 LEU A CA 1
ATOM 760 C C . LEU A 1 95 ? 7.608 -6.346 -10.092 1.00 93.94 95 LEU A C 1
ATOM 762 O O . LEU A 1 95 ? 8.557 -7.139 -10.031 1.00 93.94 95 LEU A O 1
ATOM 766 N N . PRO A 1 96 ? 6.343 -6.679 -9.774 1.00 91.81 96 PRO A N 1
ATOM 767 C CA . PRO A 1 96 ? 5.984 -8.009 -9.305 1.00 91.81 96 PRO A CA 1
ATOM 768 C C . PRO A 1 96 ? 6.408 -9.100 -10.296 1.00 91.81 96 PRO A C 1
ATOM 770 O O . PRO A 1 96 ? 6.486 -8.880 -11.512 1.00 91.81 96 PRO A O 1
ATOM 773 N N . MET A 1 97 ? 6.646 -10.303 -9.777 1.00 90.75 97 MET A N 1
ATOM 774 C CA . MET A 1 97 ? 6.957 -11.490 -10.566 1.00 90.75 97 MET A CA 1
ATOM 775 C C . MET A 1 97 ? 5.909 -11.690 -11.667 1.00 90.75 97 MET A C 1
ATOM 777 O O . MET A 1 97 ? 4.705 -11.636 -11.424 1.00 90.75 97 MET A O 1
ATOM 781 N N . GLY A 1 98 ? 6.379 -11.916 -12.894 1.00 89.94 98 GLY A N 1
ATOM 782 C CA . GLY A 1 98 ? 5.531 -12.014 -14.087 1.00 89.94 98 GLY A CA 1
ATOM 783 C C . GLY A 1 98 ? 5.349 -10.697 -14.849 1.00 89.94 98 GLY A C 1
ATOM 784 O O . GLY A 1 98 ? 5.002 -10.749 -16.028 1.00 89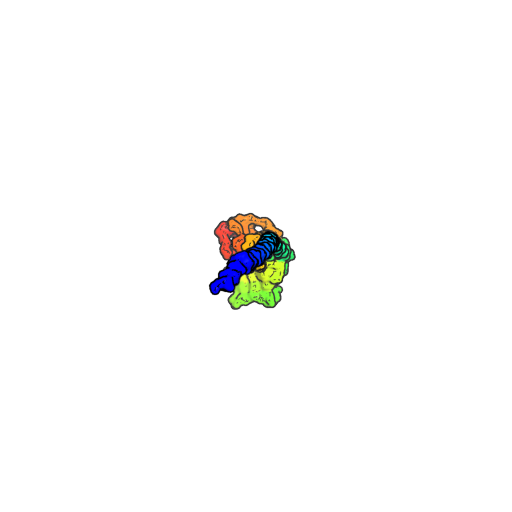.94 98 GLY A O 1
ATOM 785 N N . PHE A 1 99 ? 5.665 -9.548 -14.238 1.00 93.00 99 PHE A N 1
ATOM 786 C CA . PHE A 1 99 ? 5.532 -8.221 -14.860 1.00 93.00 99 PHE A CA 1
ATOM 787 C C . PHE A 1 99 ? 6.872 -7.534 -15.146 1.00 93.00 99 PHE A C 1
ATOM 789 O O . PHE A 1 99 ? 6.937 -6.599 -15.943 1.00 93.00 99 PHE A O 1
ATOM 796 N N . SER A 1 100 ? 7.970 -8.027 -14.568 1.00 87.50 100 SER A N 1
ATOM 797 C CA . SER A 1 100 ? 9.306 -7.422 -14.678 1.00 87.50 100 SER A CA 1
ATOM 798 C C . SER A 1 100 ? 9.932 -7.488 -16.083 1.00 87.50 100 SER A C 1
ATOM 800 O O . SER A 1 100 ? 10.990 -6.910 -16.311 1.00 87.50 100 SER A O 1
ATOM 802 N N . SER A 1 101 ? 9.289 -8.158 -17.051 1.00 89.19 101 SER A N 1
ATOM 803 C CA . SER A 1 101 ? 9.769 -8.233 -18.440 1.00 89.19 101 SER A CA 1
ATOM 804 C C . SER A 1 101 ? 9.496 -6.981 -19.277 1.00 89.19 101 SER A C 1
ATOM 806 O O . SER A 1 101 ? 10.014 -6.892 -20.386 1.00 89.19 101 SER A O 1
ATOM 808 N N . ILE A 1 102 ? 8.654 -6.060 -18.796 1.00 93.69 102 ILE A N 1
ATOM 809 C CA . ILE A 1 102 ? 8.330 -4.817 -19.504 1.00 93.69 102 ILE A CA 1
ATOM 810 C C . ILE A 1 102 ? 8.692 -3.630 -18.619 1.00 93.69 102 ILE A C 1
ATOM 812 O O . ILE A 1 102 ? 8.139 -3.469 -17.535 1.00 93.69 102 ILE A O 1
ATOM 816 N N . LEU A 1 103 ? 9.615 -2.798 -19.096 1.00 93.31 103 LEU A N 1
ATOM 817 C CA . LEU A 1 103 ? 10.179 -1.661 -18.370 1.00 93.31 103 LEU A CA 1
ATOM 818 C C . LEU A 1 103 ? 10.142 -0.388 -19.233 1.00 93.31 103 LEU A C 1
ATOM 820 O O . LEU A 1 103 ? 9.951 -0.484 -20.451 1.00 93.31 103 LEU A O 1
ATOM 824 N N . PRO A 1 104 ? 10.355 0.804 -18.640 1.00 93.00 104 PRO A N 1
ATOM 825 C CA . PRO A 1 104 ? 10.489 2.031 -19.418 1.00 93.00 104 PRO A CA 1
ATOM 826 C C . PRO A 1 104 ? 11.604 1.917 -20.467 1.00 93.00 104 PRO A C 1
ATOM 828 O O . PRO A 1 104 ? 12.633 1.282 -20.221 1.00 93.00 104 PRO A O 1
ATOM 831 N N . GLY A 1 105 ? 11.385 2.517 -21.637 1.00 90.50 105 GLY A N 1
ATOM 832 C CA . GLY A 1 105 ? 12.225 2.379 -22.832 1.00 90.50 105 GLY A CA 1
ATOM 833 C C . GLY A 1 105 ? 11.749 1.309 -23.829 1.00 90.50 105 GLY A C 1
ATOM 834 O O . GLY A 1 105 ? 12.228 1.274 -24.960 1.00 90.50 105 GLY A O 1
ATOM 835 N N . MET A 1 106 ? 10.790 0.457 -23.451 1.00 93.19 106 MET A N 1
ATOM 836 C CA . MET A 1 106 ? 10.151 -0.521 -24.347 1.00 93.19 106 MET A CA 1
ATOM 837 C C . MET A 1 106 ? 8.888 0.049 -25.010 1.00 93.19 106 MET A C 1
ATOM 839 O O . MET A 1 106 ? 8.409 1.115 -24.626 1.00 93.19 106 MET A O 1
ATOM 843 N N . ARG A 1 107 ? 8.321 -0.647 -26.007 1.00 94.00 107 ARG A N 1
ATOM 844 C CA . ARG A 1 107 ? 7.097 -0.194 -26.689 1.00 94.00 107 ARG A CA 1
ATOM 845 C C . ARG A 1 107 ? 5.857 -0.511 -25.862 1.00 94.00 107 ARG A C 1
ATOM 847 O O . ARG A 1 107 ? 5.698 -1.635 -25.390 1.00 94.00 107 ARG A O 1
ATOM 854 N N . LEU A 1 108 ? 4.905 0.418 -25.806 1.00 94.38 108 LEU A N 1
ATOM 855 C CA . LEU A 1 108 ? 3.619 0.205 -25.135 1.00 94.38 108 LEU A CA 1
ATOM 856 C C . LEU A 1 108 ? 2.849 -0.984 -25.739 1.00 94.38 108 LEU A C 1
ATOM 858 O O . LEU A 1 108 ? 2.224 -1.759 -25.018 1.00 94.38 108 LEU A O 1
ATOM 862 N N . SER A 1 109 ? 2.984 -1.218 -27.052 1.00 93.00 109 SER A N 1
ATOM 863 C CA . SER A 1 109 ? 2.369 -2.371 -27.729 1.00 93.00 109 SER A CA 1
ATOM 864 C C . SER A 1 109 ? 2.804 -3.729 -27.167 1.00 93.00 109 SER A C 1
ATOM 866 O O . SER A 1 109 ? 2.095 -4.720 -27.342 1.00 93.00 109 SER A O 1
ATOM 868 N N . ASP A 1 110 ? 3.972 -3.799 -26.523 1.00 95.38 110 ASP A N 1
ATOM 869 C CA . ASP A 1 110 ? 4.484 -5.047 -25.959 1.00 95.38 110 ASP A CA 1
ATOM 870 C C . ASP A 1 110 ? 3.695 -5.450 -24.706 1.00 95.38 110 ASP A C 1
ATOM 872 O O . ASP A 1 110 ? 3.511 -6.641 -24.465 1.00 95.38 110 ASP A O 1
ATOM 876 N N . VAL A 1 111 ? 3.118 -4.481 -23.981 1.00 94.88 111 VAL A N 1
ATOM 877 C CA . VAL A 1 111 ? 2.190 -4.718 -22.860 1.00 94.88 111 VAL A CA 1
ATOM 878 C C . VAL A 1 111 ? 0.949 -5.456 -23.356 1.00 94.88 111 VAL A C 1
ATOM 880 O O . VAL A 1 111 ? 0.611 -6.524 -22.845 1.00 94.88 111 VAL A O 1
ATOM 883 N N . ALA A 1 112 ? 0.321 -4.937 -24.417 1.00 91.44 112 ALA A N 1
ATOM 884 C CA . ALA A 1 112 ? -0.893 -5.510 -24.998 1.00 91.44 112 ALA A CA 1
ATOM 885 C C . ALA A 1 112 ? -0.689 -6.916 -25.587 1.00 91.44 112 ALA A C 1
ATOM 887 O O . ALA A 1 112 ? -1.627 -7.709 -25.644 1.00 91.44 112 ALA A O 1
ATOM 888 N N . LYS A 1 113 ? 0.529 -7.231 -26.046 1.00 93.25 113 LYS A N 1
ATOM 889 C CA . LYS A 1 113 ? 0.884 -8.560 -26.569 1.00 93.25 113 LYS A CA 1
ATOM 890 C C . LYS A 1 113 ? 1.217 -9.559 -25.465 1.00 93.25 113 LYS A C 1
ATOM 892 O O . LYS A 1 113 ? 1.068 -10.760 -25.677 1.00 93.25 113 LYS A O 1
ATOM 897 N N . LYS A 1 114 ? 1.739 -9.081 -24.333 1.00 94.31 114 LYS A N 1
ATOM 898 C CA . LYS A 1 114 ? 2.279 -9.927 -23.267 1.00 94.31 114 LYS A CA 1
ATOM 899 C C . LYS A 1 114 ? 1.204 -10.436 -22.317 1.00 94.31 114 LYS A C 1
ATOM 901 O O . LYS A 1 114 ? 1.279 -11.593 -21.910 1.00 94.31 114 LYS A O 1
ATOM 906 N N . TYR A 1 115 ? 0.264 -9.577 -21.936 1.00 93.19 115 TYR A N 1
ATOM 907 C CA . TYR A 1 115 ? -0.714 -9.884 -20.895 1.00 93.19 115 TYR A CA 1
ATOM 908 C C . TYR A 1 115 ? -2.077 -10.263 -21.474 1.00 93.19 115 TYR A C 1
ATOM 910 O O . TYR A 1 115 ? -2.429 -9.888 -22.594 1.00 93.19 115 TYR A O 1
ATOM 918 N N . ASN A 1 116 ? -2.848 -11.027 -20.700 1.00 91.12 116 ASN A N 1
ATOM 919 C CA . ASN A 1 116 ? -4.168 -11.477 -21.123 1.00 91.12 116 ASN A CA 1
ATOM 920 C C . ASN A 1 116 ? -5.133 -10.292 -21.237 1.00 91.12 116 ASN A C 1
ATOM 922 O O . ASN A 1 116 ? -5.151 -9.405 -20.387 1.00 91.12 116 ASN A O 1
ATOM 926 N N . LYS A 1 117 ? -5.969 -10.297 -22.281 1.00 91.31 117 LYS A N 1
ATOM 927 C CA . LYS A 1 117 ? -6.883 -9.185 -22.595 1.00 91.31 117 LYS A CA 1
ATOM 928 C C . LYS A 1 117 ? -7.875 -8.854 -21.479 1.00 91.31 117 LYS A C 1
ATOM 930 O O . LYS A 1 117 ? -8.285 -7.710 -21.372 1.00 91.31 117 LYS A O 1
ATOM 935 N N . ASP A 1 118 ? -8.266 -9.832 -20.672 1.00 92.50 118 ASP A N 1
ATOM 936 C CA . ASP A 1 118 ? -9.162 -9.664 -19.521 1.00 92.50 118 ASP A CA 1
ATOM 937 C C . ASP A 1 118 ? -8.518 -8.892 -18.357 1.00 92.50 118 ASP A C 1
ATOM 939 O O . ASP A 1 118 ? -9.224 -8.308 -17.535 1.00 92.50 118 ASP A O 1
ATOM 943 N N . MET A 1 119 ? -7.185 -8.851 -18.305 1.00 92.31 119 MET A N 1
ATOM 944 C CA . MET A 1 119 ? -6.421 -8.066 -17.334 1.00 92.31 119 MET A CA 1
ATOM 945 C C . MET A 1 119 ? -6.164 -6.633 -17.807 1.00 92.31 119 MET A C 1
ATOM 947 O O . MET A 1 119 ? -5.729 -5.806 -17.007 1.00 92.31 119 MET A O 1
ATOM 951 N N . LEU A 1 120 ? -6.390 -6.338 -19.088 1.00 94.50 120 LEU A N 1
ATOM 952 C CA . LEU A 1 120 ? -6.012 -5.074 -19.707 1.00 94.50 120 LEU A CA 1
ATOM 953 C C . LEU A 1 120 ? -7.175 -4.086 -19.739 1.00 94.50 120 LEU A C 1
ATOM 955 O O . LEU A 1 120 ? -8.289 -4.421 -20.137 1.00 94.50 120 LEU A O 1
ATOM 959 N N . ASP A 1 121 ? -6.870 -2.845 -19.390 1.00 94.69 121 ASP A N 1
ATOM 960 C CA . ASP A 1 121 ? -7.706 -1.680 -19.641 1.00 94.69 121 ASP A CA 1
ATOM 961 C C . ASP A 1 121 ? -6.884 -0.700 -20.484 1.00 94.69 121 ASP A C 1
ATOM 963 O O . ASP A 1 121 ? -5.812 -0.258 -20.066 1.00 94.69 121 ASP A O 1
ATOM 967 N N . ILE A 1 122 ? -7.314 -0.467 -21.722 1.00 90.69 122 ILE A N 1
ATOM 968 C CA . ILE A 1 122 ? -6.551 0.297 -22.714 1.00 90.69 122 ILE A CA 1
ATOM 969 C C . ILE A 1 122 ? -7.263 1.625 -22.918 1.00 90.69 122 ILE A C 1
ATOM 971 O O . ILE A 1 122 ? -8.427 1.645 -23.325 1.00 90.69 122 ILE A O 1
ATOM 975 N N . ASP A 1 123 ? -6.551 2.721 -22.665 1.00 88.12 123 ASP A N 1
ATOM 976 C CA . ASP A 1 123 ? -7.102 4.055 -22.856 1.00 88.12 123 ASP A CA 1
ATOM 977 C C . ASP A 1 123 ? -7.463 4.293 -24.337 1.00 88.12 123 ASP A C 1
ATOM 979 O O . ASP A 1 123 ? -6.686 3.918 -25.224 1.00 88.12 123 ASP A O 1
ATOM 983 N N . PRO A 1 124 ? -8.607 4.933 -24.650 1.00 82.75 124 PRO A N 1
ATOM 984 C CA . PRO A 1 124 ? -9.002 5.202 -26.030 1.00 82.75 124 PRO A CA 1
ATOM 985 C C . PRO A 1 124 ? -8.002 6.048 -26.828 1.00 82.75 124 PRO A C 1
ATOM 987 O O . PRO A 1 124 ? -7.990 5.948 -28.054 1.00 82.75 124 PRO A O 1
ATOM 990 N N . GLN A 1 125 ? -7.176 6.876 -26.173 1.00 82.12 125 GLN A N 1
ATOM 991 C CA . GLN A 1 125 ? -6.128 7.657 -26.842 1.00 82.12 125 GLN A CA 1
ATOM 992 C C . GLN A 1 125 ? -4.875 6.822 -27.139 1.00 82.12 125 GLN A C 1
ATOM 994 O O . GLN A 1 125 ? -4.021 7.257 -27.908 1.00 82.12 125 GLN A O 1
ATOM 999 N N . GLY A 1 126 ? -4.762 5.619 -26.566 1.00 80.62 126 GLY A N 1
ATOM 1000 C CA . GLY A 1 126 ? -3.691 4.664 -26.850 1.00 80.62 126 GLY A CA 1
ATOM 1001 C C . GLY A 1 126 ? -2.335 5.001 -26.227 1.00 80.62 126 GLY A C 1
ATOM 1002 O O . GLY A 1 126 ? -1.346 4.363 -26.573 1.00 80.62 126 GLY A O 1
ATOM 1003 N N . ASN A 1 127 ? -2.272 5.973 -25.317 1.00 89.00 127 ASN A N 1
ATOM 1004 C CA . ASN A 1 127 ? -1.051 6.393 -24.614 1.00 89.00 127 ASN A CA 1
ATOM 1005 C C . ASN A 1 127 ? -0.889 5.743 -23.229 1.00 89.00 127 ASN A C 1
ATOM 1007 O O . ASN A 1 127 ? 0.175 5.855 -22.616 1.00 89.00 127 ASN A O 1
ATOM 1011 N N . VAL A 1 128 ? -1.927 5.061 -22.735 1.00 93.81 128 VAL A N 1
ATOM 1012 C CA . VAL A 1 128 ? -1.947 4.405 -21.425 1.00 93.81 128 VAL A CA 1
ATOM 1013 C C . VAL A 1 128 ? -2.533 2.998 -21.534 1.00 93.81 128 VAL A C 1
ATOM 1015 O O . VAL A 1 128 ? -3.566 2.782 -22.169 1.00 93.81 128 VAL A O 1
ATOM 1018 N N . ILE A 1 129 ? -1.877 2.035 -20.886 1.00 96.12 129 ILE A N 1
ATOM 1019 C CA . ILE A 1 129 ? -2.409 0.686 -20.668 1.00 96.12 129 ILE A CA 1
ATOM 1020 C C . ILE A 1 129 ? -2.305 0.351 -19.185 1.00 96.12 129 ILE A C 1
ATOM 1022 O O . ILE A 1 129 ? -1.210 0.323 -18.625 1.00 96.12 129 ILE A O 1
ATOM 1026 N N . THR A 1 130 ? -3.436 0.026 -18.572 1.00 96.56 130 THR A N 1
ATOM 1027 C CA . THR A 1 130 ? -3.515 -0.458 -17.195 1.00 96.56 130 THR A CA 1
ATOM 1028 C C . THR A 1 130 ? -3.634 -1.974 -17.184 1.00 96.56 130 THR A C 1
ATOM 1030 O O . THR A 1 130 ? -4.450 -2.559 -17.896 1.00 96.56 130 THR A O 1
ATOM 1033 N N . VAL A 1 131 ? -2.829 -2.624 -16.349 1.00 96.06 131 VAL A N 1
ATOM 1034 C CA . VAL A 1 131 ? -2.854 -4.069 -16.132 1.00 96.06 131 VAL A CA 1
ATOM 1035 C C . VAL A 1 131 ? -3.353 -4.345 -14.720 1.00 96.06 131 VAL A C 1
ATOM 1037 O O . VAL A 1 131 ? -2.690 -4.008 -13.741 1.00 96.06 131 VAL A O 1
ATOM 1040 N N . LYS A 1 132 ? -4.523 -4.975 -14.607 1.00 92.94 132 LYS A N 1
ATOM 1041 C CA . LYS A 1 132 ? -5.125 -5.386 -13.333 1.00 92.94 132 LYS A CA 1
ATOM 1042 C C . LYS A 1 132 ? -4.415 -6.639 -12.833 1.00 92.94 132 LYS A C 1
ATOM 1044 O O . LYS A 1 132 ? -4.625 -7.722 -13.372 1.00 92.94 132 LYS A O 1
ATOM 1049 N N . VAL A 1 133 ? -3.580 -6.495 -11.807 1.00 87.25 133 VAL A N 1
ATOM 1050 C CA . VAL A 1 133 ? -2.779 -7.602 -11.255 1.00 87.25 133 VAL A CA 1
ATOM 1051 C C . VAL A 1 133 ? -3.619 -8.438 -10.299 1.00 87.25 133 VAL A C 1
ATOM 1053 O O . VAL A 1 133 ? -3.630 -9.664 -10.368 1.00 87.25 133 VAL A O 1
ATOM 1056 N N . LYS A 1 134 ? -4.342 -7.752 -9.411 1.00 72.56 134 LYS A N 1
ATOM 1057 C CA . LYS A 1 134 ? -5.180 -8.318 -8.354 1.00 72.56 134 LYS A CA 1
ATOM 1058 C C . LYS A 1 134 ? -4.557 -9.457 -7.533 1.00 72.56 134 LYS A C 1
ATOM 1060 O O . LYS A 1 134 ? -5.271 -10.337 -7.051 1.00 72.56 134 LYS A O 1
ATOM 1065 N N . ALA A 1 135 ? -3.248 -9.424 -7.321 1.00 74.00 135 ALA A N 1
ATOM 1066 C CA . ALA A 1 135 ? -2.514 -10.438 -6.574 1.00 74.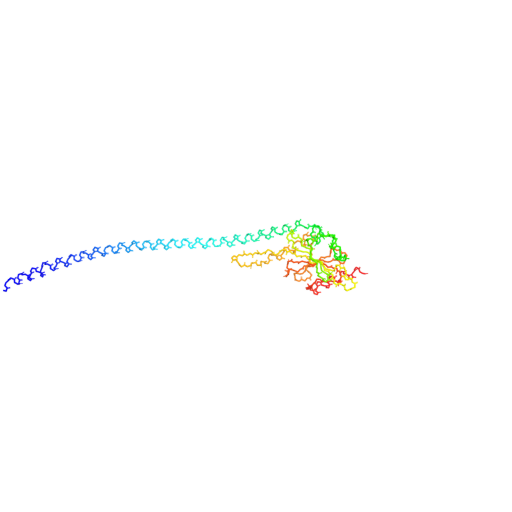00 135 ALA A CA 1
ATOM 1067 C C . ALA A 1 135 ? -1.436 -9.780 -5.710 1.00 74.00 135 ALA A C 1
ATOM 1069 O O . ALA A 1 135 ? -0.895 -8.739 -6.076 1.00 74.00 135 ALA A O 1
ATOM 1070 N N . GLY A 1 136 ? -1.126 -10.385 -4.559 1.00 74.12 136 GLY A N 1
ATOM 1071 C CA . GLY A 1 136 ? 0.012 -9.952 -3.744 1.00 74.12 136 GLY A CA 1
ATOM 1072 C C . GLY A 1 136 ? -0.064 -8.515 -3.264 1.00 74.12 136 GLY A C 1
ATOM 1073 O O . GLY A 1 136 ? 0.924 -7.805 -3.320 1.00 74.12 136 GLY A O 1
ATOM 1074 N N . GLY A 1 137 ? -1.239 -8.015 -2.899 1.00 80.88 137 GLY A N 1
ATOM 1075 C CA . GLY A 1 137 ? -1.355 -6.634 -2.443 1.00 80.88 137 GLY A CA 1
ATOM 1076 C C . GLY A 1 137 ? -1.206 -5.551 -3.520 1.00 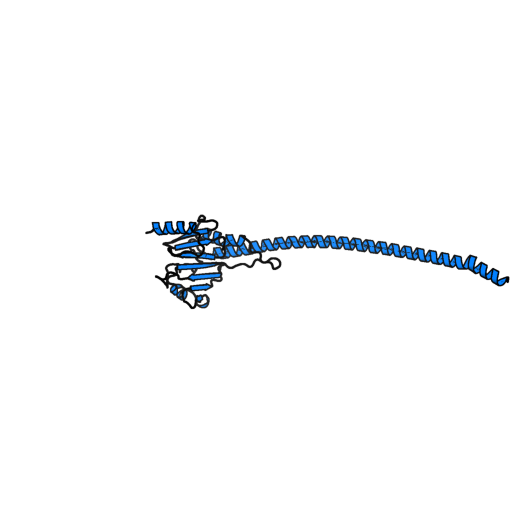80.88 137 GLY A C 1
ATOM 1077 O O . GLY A 1 137 ? -1.435 -4.388 -3.202 1.00 80.88 137 GLY A O 1
ATOM 1078 N N . ILE A 1 138 ? -0.916 -5.907 -4.772 1.00 86.75 138 ILE A N 1
ATOM 1079 C CA . ILE A 1 138 ? -0.858 -4.980 -5.905 1.00 86.75 138 ILE A CA 1
ATOM 1080 C C . ILE A 1 138 ? -2.209 -4.963 -6.621 1.00 86.75 138 ILE A C 1
ATOM 1082 O O . ILE A 1 138 ? -2.748 -6.007 -7.006 1.00 86.75 138 ILE A O 1
ATOM 1086 N N . GLU A 1 139 ? -2.755 -3.763 -6.778 1.00 87.88 139 GLU A N 1
ATOM 1087 C CA . GLU A 1 139 ? -4.028 -3.522 -7.447 1.00 87.88 139 GLU A CA 1
ATOM 1088 C C . GLU A 1 139 ? -3.824 -3.524 -8.964 1.00 87.88 139 GLU A C 1
ATOM 1090 O O . GLU A 1 139 ? -4.342 -4.400 -9.673 1.00 87.88 139 GLU A O 1
ATOM 1095 N N . ASP A 1 140 ? -2.998 -2.596 -9.443 1.00 92.56 140 ASP A N 1
ATOM 1096 C CA . ASP A 1 140 ? -2.721 -2.402 -10.857 1.00 92.56 140 ASP A CA 1
ATOM 1097 C C . ASP A 1 140 ? -1.307 -1.880 -11.144 1.00 92.56 140 ASP A C 1
ATOM 1099 O O . ASP A 1 140 ? -0.556 -1.448 -10.263 1.00 92.56 140 ASP A O 1
ATOM 1103 N N . ILE A 1 141 ? -0.941 -1.996 -12.420 1.00 96.00 141 ILE A N 1
ATOM 1104 C CA . ILE A 1 141 ? 0.266 -1.421 -13.000 1.00 96.00 141 ILE A CA 1
ATOM 1105 C C . ILE A 1 141 ? -0.158 -0.628 -14.233 1.00 96.00 141 ILE A C 1
ATOM 1107 O O . ILE A 1 141 ? -0.722 -1.195 -15.170 1.00 96.00 141 ILE A O 1
ATOM 1111 N N . ILE A 1 142 ? 0.124 0.670 -14.247 1.00 96.00 142 ILE A N 1
ATOM 1112 C CA . ILE A 1 142 ? -0.221 1.568 -15.349 1.00 96.00 142 ILE A CA 1
ATOM 1113 C C . ILE A 1 142 ? 1.040 1.881 -16.139 1.00 96.00 142 ILE A C 1
ATOM 1115 O O . ILE A 1 142 ? 2.000 2.411 -15.589 1.00 96.00 142 ILE A O 1
ATOM 1119 N N . TYR A 1 143 ? 1.032 1.570 -17.430 1.00 96.00 143 TYR A N 1
ATOM 1120 C CA . TYR A 1 143 ? 2.101 1.873 -18.374 1.00 96.00 143 TYR A CA 1
ATOM 1121 C C . TYR A 1 143 ? 1.692 3.087 -19.206 1.00 96.00 143 TYR A C 1
ATOM 1123 O O . TYR A 1 143 ? 0.647 3.049 -19.855 1.00 96.00 143 TYR A O 1
ATOM 1131 N N . SER A 1 144 ? 2.516 4.132 -19.221 1.00 93.94 144 SER A N 1
ATOM 1132 C CA . SER A 1 144 ? 2.220 5.387 -19.919 1.00 93.94 144 SER A CA 1
ATOM 1133 C C . SER A 1 144 ? 3.359 5.801 -20.847 1.00 93.94 144 SER A C 1
ATOM 1135 O O . SER A 1 144 ? 4.541 5.597 -20.543 1.00 93.94 144 SER A O 1
ATOM 1137 N N . THR A 1 145 ? 2.999 6.426 -21.964 1.00 91.81 145 THR A N 1
ATOM 1138 C CA . THR A 1 145 ? 3.926 7.152 -22.842 1.00 91.81 145 THR A CA 1
ATOM 1139 C C . THR A 1 145 ? 3.864 8.652 -22.544 1.00 91.81 145 THR A C 1
ATOM 1141 O O . THR A 1 145 ? 2.963 9.127 -21.852 1.00 91.81 145 THR A O 1
ATOM 1144 N N . GLY A 1 146 ? 4.862 9.418 -22.991 1.00 77.56 146 GLY A N 1
ATOM 1145 C CA . GLY A 1 146 ? 4.903 10.854 -22.676 1.00 77.56 146 GLY A CA 1
ATOM 1146 C C . GLY A 1 146 ? 6.067 11.642 -23.262 1.00 77.56 146 GLY A C 1
ATOM 1147 O O . GLY A 1 146 ? 6.344 12.739 -22.789 1.00 77.56 146 GLY A O 1
ATOM 1148 N N . LEU A 1 147 ? 6.776 11.086 -24.245 1.00 74.69 147 LEU A N 1
ATOM 1149 C CA . LEU A 1 147 ? 7.768 11.821 -25.024 1.00 74.69 147 LEU A CA 1
ATOM 1150 C C . LEU A 1 147 ? 7.229 11.966 -26.443 1.00 74.69 147 LEU A C 1
ATOM 1152 O O . LEU A 1 147 ? 7.017 10.957 -27.111 1.00 74.69 147 LEU A O 1
ATOM 1156 N N . ASP A 1 148 ? 7.044 13.205 -26.898 1.00 74.44 148 ASP A N 1
ATOM 1157 C CA . ASP A 1 148 ? 6.525 13.502 -28.242 1.00 74.44 148 ASP A CA 1
ATOM 1158 C C . ASP A 1 148 ? 7.419 12.916 -29.345 1.00 74.44 148 ASP A C 1
ATOM 1160 O O . ASP A 1 148 ? 6.925 12.428 -30.360 1.00 74.44 148 ASP A O 1
ATOM 1164 N N . ASP A 1 149 ? 8.734 12.888 -29.111 1.00 74.44 149 ASP A N 1
ATOM 1165 C CA . ASP A 1 149 ? 9.719 12.304 -30.029 1.00 74.44 149 ASP A CA 1
ATOM 1166 C C . ASP A 1 149 ? 9.614 10.768 -30.120 1.00 74.44 149 ASP A C 1
ATOM 1168 O O . ASP A 1 149 ? 10.055 10.162 -31.098 1.00 74.44 149 ASP A O 1
ATOM 1172 N N . PHE A 1 150 ? 9.025 10.126 -29.105 1.00 80.75 150 PHE A N 1
ATOM 1173 C CA . PHE A 1 150 ? 8.887 8.673 -28.994 1.00 80.75 150 PHE A CA 1
ATOM 1174 C C . PHE A 1 150 ? 7.498 8.294 -28.446 1.00 80.75 150 PHE A C 1
ATOM 1176 O O . PHE A 1 150 ? 7.395 7.746 -27.342 1.00 80.75 150 PHE A O 1
ATOM 1183 N N . PRO A 1 151 ? 6.420 8.546 -29.212 1.00 84.62 151 PRO A N 1
ATOM 1184 C CA . PRO A 1 151 ? 5.044 8.498 -28.709 1.00 84.62 151 PRO A CA 1
ATOM 1185 C C . PRO A 1 151 ? 4.588 7.094 -28.285 1.00 84.62 151 PRO A C 1
ATOM 1187 O O . PRO A 1 151 ? 3.690 6.966 -27.456 1.00 84.62 151 PRO A O 1
ATOM 1190 N N . ASP A 1 152 ? 5.239 6.048 -28.804 1.00 89.44 152 ASP A N 1
ATOM 1191 C CA . ASP A 1 152 ? 4.927 4.643 -28.510 1.00 89.44 152 ASP A CA 1
ATOM 1192 C C . ASP A 1 152 ? 5.795 4.043 -27.390 1.00 89.44 152 ASP A C 1
ATOM 1194 O O . ASP A 1 152 ? 5.623 2.871 -27.034 1.00 89.44 152 ASP A O 1
ATOM 1198 N N . ILE A 1 153 ? 6.779 4.787 -26.877 1.00 92.94 153 ILE A N 1
ATOM 1199 C CA . ILE A 1 153 ? 7.733 4.284 -25.885 1.00 92.94 153 ILE A CA 1
ATOM 1200 C C . ILE A 1 153 ? 7.216 4.553 -24.479 1.00 92.94 153 ILE A C 1
ATOM 1202 O O . ILE A 1 153 ? 6.819 5.667 -24.141 1.00 92.94 153 ILE A O 1
ATOM 1206 N N . ILE A 1 154 ? 7.258 3.519 -23.641 1.00 94.31 154 ILE A N 1
ATOM 1207 C CA . ILE A 1 154 ? 6.899 3.601 -22.229 1.00 94.31 154 ILE A CA 1
ATOM 1208 C C . ILE A 1 154 ? 7.912 4.509 -21.540 1.00 94.31 154 ILE A C 1
ATOM 1210 O O . ILE A 1 154 ? 9.100 4.188 -21.457 1.00 94.31 154 ILE A O 1
ATOM 1214 N N . THR A 1 155 ? 7.438 5.629 -21.020 1.00 92.94 155 THR A N 1
ATOM 1215 C CA . THR A 1 155 ? 8.258 6.604 -20.294 1.00 92.94 155 THR A CA 1
ATOM 1216 C C . THR A 1 155 ? 8.066 6.488 -18.795 1.00 92.94 155 THR A C 1
ATOM 1218 O O . THR A 1 155 ? 8.993 6.779 -18.037 1.00 92.94 155 THR A O 1
ATOM 1221 N N . SER A 1 156 ? 6.888 6.031 -18.365 1.00 93.81 156 SER A N 1
ATOM 1222 C CA . SER A 1 156 ? 6.552 5.849 -16.962 1.00 93.81 156 SER A CA 1
ATOM 1223 C C . SER A 1 156 ? 5.718 4.593 -16.742 1.00 93.81 156 SER A C 1
ATOM 1225 O O . SER A 1 156 ? 4.905 4.202 -17.579 1.00 93.81 156 SER A O 1
ATOM 1227 N N . ILE A 1 157 ? 5.940 3.969 -15.593 1.00 95.94 157 ILE A N 1
ATOM 1228 C CA . ILE A 1 157 ? 5.110 2.919 -15.030 1.00 95.94 157 ILE A CA 1
ATOM 1229 C C . ILE A 1 157 ? 4.710 3.360 -13.622 1.00 95.94 157 ILE A C 1
ATOM 1231 O O . ILE A 1 157 ? 5.579 3.701 -12.821 1.00 95.94 157 ILE A O 1
ATOM 1235 N N . LEU A 1 158 ? 3.419 3.348 -13.313 1.00 94.81 158 LEU A N 1
ATOM 1236 C CA . LEU A 1 158 ? 2.887 3.514 -11.961 1.00 94.81 158 LEU A CA 1
ATOM 1237 C C . LEU A 1 158 ? 2.502 2.139 -11.421 1.00 94.81 158 LEU A C 1
ATOM 1239 O O . LEU A 1 158 ? 1.856 1.369 -12.126 1.00 94.81 158 LEU A O 1
ATOM 1243 N N . VAL A 1 159 ? 2.874 1.837 -10.182 1.00 93.88 159 VAL A N 1
ATOM 1244 C CA . VAL A 1 159 ? 2.457 0.605 -9.503 1.00 93.88 159 VAL A CA 1
ATOM 1245 C C . VAL A 1 159 ? 1.634 0.972 -8.284 1.00 93.88 159 VAL A C 1
ATOM 1247 O O . VAL A 1 159 ? 2.148 1.648 -7.392 1.00 93.88 159 VAL A O 1
ATOM 1250 N N . SER A 1 160 ? 0.388 0.502 -8.241 1.00 90.12 160 SER A N 1
ATOM 1251 C CA . SER A 1 160 ? -0.566 0.825 -7.179 1.00 90.12 160 SER A CA 1
ATOM 1252 C C . SER A 1 160 ? -0.771 -0.362 -6.245 1.00 90.12 160 SER A C 1
ATOM 1254 O O . SER A 1 160 ? -1.008 -1.496 -6.667 1.00 90.12 160 SER A O 1
ATOM 1256 N N . LYS A 1 161 ? -0.707 -0.099 -4.944 1.00 83.75 161 LYS A N 1
ATOM 1257 C CA . LYS A 1 161 ? -1.033 -1.052 -3.886 1.00 83.75 161 LYS A CA 1
ATOM 1258 C C . LYS A 1 161 ? -2.507 -0.924 -3.514 1.00 83.75 161 LYS A C 1
ATOM 1260 O O . LYS A 1 161 ? -3.025 0.185 -3.424 1.00 83.75 161 LYS A O 1
ATOM 1265 N N . TYR A 1 162 ? -3.141 -2.047 -3.187 1.00 74.50 162 TYR A N 1
ATOM 1266 C CA . TYR A 1 162 ? -4.482 -2.039 -2.612 1.00 74.50 162 TYR A CA 1
ATOM 1267 C C . TYR A 1 162 ? -4.563 -1.161 -1.359 1.00 74.50 162 TYR A C 1
ATOM 1269 O O . TYR A 1 162 ? -3.744 -1.271 -0.439 1.00 74.50 162 TYR A O 1
ATOM 1277 N N . SER A 1 163 ? -5.623 -0.360 -1.284 1.00 65.25 163 SER A N 1
ATOM 1278 C CA . SER A 1 163 ? -6.043 0.275 -0.040 1.00 65.25 163 SER A CA 1
ATOM 1279 C C . SER A 1 163 ? -6.809 -0.747 0.806 1.00 65.25 163 SER A C 1
ATOM 1281 O O . SER A 1 163 ? -7.866 -1.223 0.394 1.00 65.25 163 SER A O 1
ATOM 1283 N N . ILE A 1 164 ? -6.292 -1.108 1.986 1.00 61.50 164 ILE A N 1
ATOM 1284 C CA . ILE A 1 164 ? -7.130 -1.775 2.991 1.00 61.50 164 ILE A CA 1
ATOM 1285 C C . ILE A 1 164 ? -7.984 -0.693 3.633 1.00 61.50 164 ILE A C 1
ATOM 1287 O O . ILE A 1 164 ? -7.461 0.203 4.298 1.00 61.50 164 ILE A O 1
ATOM 1291 N N . GLU A 1 165 ? -9.297 -0.799 3.474 1.00 57.84 165 GLU A N 1
ATOM 1292 C CA . GLU A 1 165 ? -10.220 -0.045 4.310 1.00 57.84 165 GLU A CA 1
ATOM 1293 C C . GLU A 1 165 ? -10.152 -0.594 5.739 1.00 57.84 165 GLU A C 1
ATOM 1295 O O . GLU A 1 165 ? -10.702 -1.650 6.064 1.00 57.84 165 GLU A O 1
ATOM 1300 N N . ASN A 1 166 ? -9.432 0.116 6.604 1.00 56.12 166 ASN A N 1
ATOM 1301 C CA . ASN A 1 166 ? -9.441 -0.137 8.036 1.00 56.12 166 ASN A CA 1
ATOM 1302 C C . ASN A 1 166 ? -10.595 0.668 8.639 1.00 56.12 166 ASN A C 1
ATOM 1304 O O . ASN A 1 166 ? -10.577 1.896 8.611 1.00 56.12 166 ASN A O 1
ATOM 1308 N N . SER A 1 167 ? -11.617 -0.010 9.163 1.00 50.75 167 SER A N 1
ATOM 1309 C CA . SER A 1 167 ? -12.760 0.638 9.816 1.00 50.75 167 SER A CA 1
ATOM 1310 C C . SER A 1 167 ? -12.889 0.193 11.268 1.00 50.75 167 SER A C 1
ATOM 1312 O O . SER A 1 167 ? -12.883 -1.012 11.538 1.00 50.75 167 SER A O 1
ATOM 1314 N N . TYR A 1 168 ? -13.100 1.138 12.181 1.00 46.81 168 TYR A N 1
ATOM 1315 C CA . TYR A 1 168 ? -13.548 0.866 13.547 1.00 46.81 168 TYR A CA 1
ATOM 1316 C C . TYR A 1 168 ? -14.794 1.706 13.840 1.00 46.81 168 TYR A C 1
ATOM 1318 O O . TYR A 1 168 ? -14.805 2.900 13.570 1.00 46.81 168 TYR A O 1
ATOM 1326 N N . ASN A 1 169 ? -15.876 1.083 14.325 1.00 48.69 169 ASN A N 1
ATOM 1327 C CA . ASN A 1 169 ? -17.182 1.738 14.527 1.00 48.69 169 ASN A CA 1
ATOM 1328 C C . ASN A 1 169 ? -17.747 2.489 13.297 1.00 48.69 169 ASN A C 1
ATOM 1330 O O . ASN A 1 169 ? -18.532 3.420 13.441 1.00 48.69 169 ASN A O 1
ATOM 1334 N N . GLY A 1 170 ? -17.384 2.072 12.079 1.00 51.75 170 GLY A N 1
ATOM 1335 C CA . GLY A 1 170 ? -17.821 2.729 10.841 1.00 51.75 170 GLY A CA 1
ATOM 1336 C C . GLY A 1 170 ? -17.012 3.974 10.460 1.00 51.75 170 GLY A C 1
ATOM 1337 O O . GLY A 1 170 ? -17.247 4.529 9.390 1.00 51.75 170 GLY A O 1
ATOM 1338 N N . GLU A 1 171 ? -16.032 4.377 11.272 1.00 46.47 171 GLU A N 1
ATOM 1339 C CA . GLU A 1 171 ? -15.064 5.413 10.914 1.00 46.47 171 GLU A CA 1
ATOM 1340 C C . GLU A 1 171 ? -13.825 4.783 10.272 1.00 46.47 171 GLU A C 1
ATOM 1342 O O . GLU A 1 171 ? -13.282 3.780 10.750 1.00 46.47 171 GLU A O 1
ATOM 1347 N N . ARG A 1 172 ? -13.394 5.369 9.150 1.00 48.50 172 ARG A N 1
ATOM 1348 C CA . ARG A 1 172 ? -12.186 4.975 8.425 1.00 48.50 172 ARG A CA 1
ATOM 1349 C C . ARG A 1 172 ? -10.962 5.441 9.211 1.00 48.50 172 ARG A C 1
ATOM 1351 O O . ARG A 1 172 ? -10.774 6.635 9.421 1.00 48.50 172 ARG A O 1
ATOM 1358 N N . VAL A 1 173 ? -10.127 4.496 9.627 1.00 54.31 173 VAL A N 1
ATOM 1359 C CA . VAL A 1 173 ? -8.857 4.756 10.306 1.00 54.31 173 VAL A CA 1
ATOM 1360 C C . VAL A 1 173 ? -7.745 4.620 9.269 1.00 54.31 173 VAL A C 1
ATOM 1362 O O . VAL A 1 173 ? -7.147 3.556 9.109 1.00 54.31 173 VAL A O 1
ATOM 1365 N N . ASP A 1 174 ? -7.473 5.696 8.530 1.00 50.94 174 ASP A N 1
ATOM 1366 C CA . ASP A 1 174 ? -6.287 5.777 7.670 1.00 50.94 174 ASP A CA 1
ATOM 1367 C C . ASP A 1 174 ? -5.052 6.007 8.559 1.00 50.94 174 ASP A C 1
ATOM 1369 O O . ASP A 1 174 ? -4.593 7.131 8.755 1.00 50.94 174 ASP A O 1
ATOM 1373 N N . GLY A 1 175 ? -4.544 4.938 9.175 1.00 50.09 175 GLY A N 1
ATOM 1374 C CA . GLY A 1 175 ? -3.331 4.998 9.988 1.00 50.09 175 GLY A CA 1
ATOM 1375 C C . GLY A 1 175 ? -2.082 5.285 9.146 1.00 50.09 175 GLY A C 1
ATOM 1376 O O . GLY A 1 175 ? -1.930 4.763 8.039 1.00 50.09 175 GLY A O 1
ATOM 1377 N N . ASP A 1 176 ? -1.147 6.062 9.705 1.00 49.22 176 ASP A N 1
ATOM 1378 C CA . ASP A 1 176 ? 0.178 6.333 9.121 1.00 49.22 176 ASP A CA 1
ATOM 1379 C C . ASP A 1 176 ? 0.986 5.051 8.833 1.00 49.22 176 ASP A C 1
ATOM 1381 O O . ASP A 1 176 ? 1.884 5.063 7.998 1.00 49.22 176 ASP A O 1
ATOM 1385 N N . GLU A 1 177 ? 0.653 3.921 9.459 1.00 51.28 177 GLU A N 1
ATOM 1386 C CA . GLU A 1 177 ? 1.341 2.635 9.277 1.00 51.28 177 GLU A CA 1
ATOM 1387 C C . GLU A 1 177 ? 1.217 2.071 7.854 1.00 51.28 177 GLU A C 1
ATOM 1389 O O . GLU A 1 177 ? 2.153 1.443 7.352 1.00 51.28 177 GLU A O 1
ATOM 1394 N N . ASN A 1 178 ? 0.130 2.386 7.135 1.00 52.31 178 ASN A N 1
ATOM 1395 C CA . ASN A 1 178 ? 0.018 2.035 5.716 1.00 52.31 178 ASN A CA 1
ATOM 1396 C C . ASN A 1 178 ? 1.122 2.707 4.880 1.00 52.31 178 ASN A C 1
ATOM 1398 O O . ASN A 1 178 ? 1.523 2.154 3.848 1.00 52.31 178 ASN A O 1
ATOM 1402 N N . LYS A 1 179 ? 1.673 3.842 5.359 1.00 51.28 179 LYS A N 1
ATOM 1403 C CA . LYS A 1 179 ? 2.714 4.610 4.666 1.00 51.28 179 LYS A CA 1
ATOM 1404 C C . LYS A 1 179 ? 4.072 3.943 4.590 1.00 51.28 179 LYS A C 1
ATOM 1406 O O . LYS A 1 179 ? 4.835 4.215 3.670 1.00 51.28 179 LYS A O 1
ATOM 1411 N N . GLN A 1 180 ? 4.393 3.072 5.534 1.00 54.12 180 GLN A N 1
ATOM 1412 C CA . GLN A 1 180 ? 5.715 2.447 5.580 1.00 54.12 180 GLN A CA 1
ATOM 1413 C C . GLN A 1 180 ? 5.784 1.164 4.748 1.00 54.12 180 GLN A C 1
ATOM 1415 O O . GLN A 1 180 ? 6.870 0.696 4.421 1.00 54.12 180 GLN A O 1
ATOM 1420 N N . SER A 1 181 ? 4.636 0.626 4.328 1.00 68.44 181 SER A N 1
ATOM 1421 C CA . SER A 1 181 ? 4.581 -0.699 3.713 1.00 68.44 181 SER A CA 1
ATOM 1422 C C . SER A 1 181 ? 5.215 -0.788 2.314 1.00 68.44 181 SER A C 1
ATOM 1424 O O . SER A 1 181 ? 5.829 -1.808 2.007 1.00 68.44 181 SER A O 1
ATOM 1426 N N . LEU A 1 182 ? 5.118 0.253 1.472 1.00 83.56 182 LEU A N 1
ATOM 1427 C CA . LEU A 1 182 ? 5.788 0.267 0.160 1.00 83.56 182 LEU A CA 1
ATOM 1428 C C . LEU A 1 182 ? 7.256 0.682 0.245 1.00 83.56 182 LEU A C 1
ATOM 1430 O O . LEU A 1 182 ? 8.069 0.147 -0.501 1.00 83.56 182 LEU A O 1
ATOM 1434 N N . LEU A 1 183 ? 7.622 1.581 1.164 1.00 88.75 183 LEU A N 1
ATOM 1435 C CA . LEU A 1 183 ? 9.030 1.928 1.367 1.00 88.75 183 LEU A CA 1
ATOM 1436 C C . LEU A 1 183 ? 9.841 0.702 1.793 1.00 88.75 183 LEU A C 1
ATOM 1438 O O . LEU A 1 183 ? 10.881 0.432 1.201 1.00 88.75 183 LEU A O 1
ATOM 1442 N N . ILE A 1 184 ? 9.339 -0.050 2.779 1.00 86.94 184 ILE A N 1
ATOM 1443 C CA . ILE A 1 184 ? 9.983 -1.278 3.259 1.00 86.94 184 ILE A CA 1
ATOM 1444 C C . ILE A 1 184 ? 10.106 -2.286 2.115 1.00 86.94 184 ILE A C 1
ATOM 1446 O O . ILE A 1 184 ? 11.199 -2.785 1.872 1.00 86.94 184 ILE A O 1
ATOM 1450 N N . LEU A 1 185 ? 9.029 -2.514 1.352 1.00 88.50 185 LEU A N 1
ATOM 1451 C CA . LEU A 1 185 ? 9.062 -3.364 0.155 1.00 88.50 185 LEU A CA 1
ATOM 1452 C C . LEU A 1 185 ? 10.176 -2.939 -0.809 1.00 88.50 185 LEU A C 1
ATOM 1454 O O . LEU A 1 185 ? 10.981 -3.767 -1.218 1.00 88.50 185 LEU A O 1
ATOM 1458 N N . LEU A 1 186 ? 10.238 -1.657 -1.173 1.00 92.75 186 LEU A N 1
ATOM 1459 C CA . LEU A 1 186 ? 11.231 -1.158 -2.123 1.00 92.75 186 LEU A CA 1
ATOM 1460 C C . LEU A 1 186 ? 12.656 -1.269 -1.572 1.00 92.75 186 LEU A C 1
ATOM 1462 O O . LEU A 1 186 ? 13.559 -1.619 -2.322 1.00 92.75 186 LEU A O 1
ATOM 1466 N N . GLN A 1 187 ? 12.865 -1.036 -0.277 1.00 92.56 187 GLN A N 1
ATOM 1467 C CA . GLN A 1 187 ? 14.173 -1.202 0.361 1.00 92.56 187 GLN A CA 1
ATOM 1468 C C . GLN A 1 187 ? 14.606 -2.671 0.450 1.00 92.56 187 GLN A C 1
ATOM 1470 O O . GLN A 1 187 ? 15.784 -2.975 0.255 1.00 92.56 187 GLN A O 1
ATOM 1475 N N . GLU A 1 188 ? 13.678 -3.592 0.715 1.00 90.38 188 GLU A N 1
ATOM 1476 C CA . GLU A 1 188 ? 13.953 -5.032 0.722 1.00 90.38 188 GLU A CA 1
ATOM 1477 C C . GLU A 1 188 ? 14.227 -5.567 -0.689 1.00 90.38 188 GLU A C 1
ATOM 1479 O O . GLU A 1 188 ? 15.111 -6.403 -0.880 1.00 90.38 188 GLU A O 1
ATOM 1484 N N . VAL A 1 189 ? 13.504 -5.062 -1.692 1.00 91.75 189 VAL A N 1
ATOM 1485 C CA . VAL A 1 189 ? 13.579 -5.550 -3.074 1.00 91.75 189 VAL A CA 1
ATOM 1486 C C . VAL A 1 189 ? 14.712 -4.898 -3.867 1.00 91.75 189 VAL A C 1
ATOM 1488 O O . VAL A 1 189 ? 15.408 -5.593 -4.602 1.00 91.75 189 VAL A O 1
ATOM 1491 N N . LEU A 1 190 ? 14.916 -3.586 -3.745 1.00 94.31 190 LEU A N 1
ATOM 1492 C CA . LEU A 1 190 ? 15.881 -2.810 -4.543 1.00 94.31 190 LEU A CA 1
ATOM 1493 C C . LEU A 1 190 ? 17.143 -2.423 -3.762 1.00 94.31 190 LEU A C 1
ATOM 1495 O O . LEU A 1 190 ? 18.085 -1.889 -4.346 1.00 94.31 190 LEU A O 1
ATOM 1499 N N . GLY A 1 191 ? 17.176 -2.705 -2.460 1.00 93.44 191 GLY A N 1
ATOM 1500 C CA . GLY A 1 191 ? 18.252 -2.307 -1.560 1.00 93.44 191 GLY A CA 1
ATOM 1501 C C . GLY A 1 191 ? 17.983 -0.979 -0.854 1.00 93.44 191 GLY A C 1
ATOM 1502 O O . GLY A 1 191 ? 17.077 -0.218 -1.192 1.00 93.44 191 GLY A O 1
ATOM 1503 N N . GLN A 1 192 ? 18.792 -0.696 0.163 1.00 92.88 192 GLN A N 1
ATOM 1504 C CA . GLN A 1 192 ? 18.681 0.531 0.947 1.00 92.88 192 GLN A CA 1
ATOM 1505 C C . GLN A 1 192 ? 19.054 1.758 0.100 1.00 92.88 192 GLN A C 1
ATOM 1507 O O . GLN A 1 192 ? 20.044 1.737 -0.630 1.00 92.88 192 GLN A O 1
ATOM 1512 N N . THR A 1 193 ? 18.271 2.829 0.222 1.00 92.06 193 THR A N 1
ATOM 1513 C CA . THR A 1 193 ? 18.554 4.144 -0.372 1.00 92.06 193 THR A CA 1
ATOM 1514 C C . THR A 1 193 ? 18.266 5.234 0.653 1.00 92.06 193 THR A C 1
ATOM 1516 O O . THR A 1 193 ? 17.405 5.068 1.521 1.00 92.06 193 THR A O 1
ATOM 1519 N N . GLU A 1 194 ? 18.978 6.349 0.549 1.00 90.25 194 GLU A N 1
ATOM 1520 C CA . GLU A 1 194 ? 18.770 7.511 1.409 1.00 90.25 194 GLU A CA 1
ATOM 1521 C C . GLU A 1 194 ? 17.703 8.452 0.837 1.00 90.25 194 GLU A C 1
ATOM 1523 O O . GLU A 1 194 ? 17.431 8.483 -0.367 1.00 90.25 194 GLU A O 1
ATOM 1528 N N . GLU A 1 195 ? 17.108 9.261 1.712 1.00 93.44 195 GLU A N 1
ATOM 1529 C CA . GLU A 1 195 ? 16.169 10.302 1.303 1.00 93.44 195 GLU A CA 1
ATOM 1530 C C . GLU A 1 195 ? 16.860 11.371 0.452 1.00 93.44 195 GLU A C 1
ATOM 1532 O O . GLU A 1 195 ? 17.765 12.082 0.899 1.00 93.44 195 GLU A O 1
ATOM 1537 N N . CYS A 1 196 ? 16.369 11.568 -0.770 1.00 92.00 196 CYS A N 1
ATOM 1538 C CA . CYS A 1 196 ? 16.820 12.671 -1.611 1.00 92.00 196 CYS A CA 1
ATOM 1539 C C . CYS A 1 196 ? 16.203 14.006 -1.158 1.00 92.00 196 CYS A C 1
ATOM 1541 O O . CYS A 1 196 ? 16.836 15.064 -1.242 1.00 92.00 196 CYS A O 1
ATOM 1543 N N . SER A 1 197 ? 14.989 13.954 -0.613 1.00 93.38 197 SER A N 1
ATOM 1544 C CA . SER A 1 197 ? 14.250 15.046 0.024 1.00 93.38 197 SER A CA 1
ATOM 1545 C C . SER A 1 197 ? 13.346 14.457 1.109 1.00 93.38 197 SER A C 1
ATOM 1547 O O . SER A 1 197 ? 13.172 13.247 1.148 1.00 93.38 197 SER A O 1
ATOM 1549 N N . ALA A 1 198 ? 12.779 15.289 1.985 1.00 91.12 198 ALA A N 1
ATOM 1550 C CA . ALA A 1 198 ? 11.991 14.824 3.129 1.00 91.12 198 ALA A CA 1
ATOM 1551 C C . ALA A 1 198 ? 10.846 13.883 2.699 1.00 91.12 198 ALA A C 1
ATOM 1553 O O . ALA A 1 198 ? 9.865 14.334 2.097 1.00 91.12 198 ALA A O 1
ATOM 1554 N N . GLY A 1 199 ? 10.981 12.594 3.027 1.00 90.12 199 GLY A N 1
ATOM 1555 C CA . GLY A 1 199 ? 10.041 11.532 2.658 1.00 90.12 199 GLY A CA 1
ATOM 1556 C C . GLY A 1 199 ? 10.047 11.130 1.176 1.00 90.12 199 GLY A C 1
ATOM 1557 O O . GLY A 1 199 ? 9.116 10.463 0.734 1.00 90.12 199 GLY A O 1
ATOM 1558 N N . GLU A 1 200 ? 11.050 11.532 0.397 1.00 93.50 200 GLU A N 1
ATOM 1559 C CA . GLU A 1 200 ? 11.200 11.186 -1.018 1.00 93.50 200 GLU A CA 1
ATOM 1560 C C . GLU A 1 200 ? 12.458 10.349 -1.240 1.00 93.50 200 GLU A C 1
ATOM 1562 O O . GLU A 1 200 ? 13.554 10.707 -0.800 1.00 93.50 200 GLU A O 1
ATOM 1567 N N . TYR A 1 201 ? 12.295 9.259 -1.981 1.00 93.94 201 TYR A N 1
ATOM 1568 C CA . TYR A 1 201 ? 13.325 8.256 -2.210 1.00 93.94 201 TYR A CA 1
ATOM 1569 C C . TYR A 1 201 ? 13.403 7.931 -3.696 1.00 93.94 201 TYR A C 1
ATOM 1571 O O . TYR A 1 201 ? 12.390 7.957 -4.403 1.00 93.94 201 TYR A O 1
ATOM 1579 N N . PHE A 1 202 ? 14.601 7.592 -4.169 1.00 93.69 202 PHE A N 1
ATOM 1580 C CA . PHE A 1 202 ? 14.764 7.041 -5.506 1.00 93.69 202 PHE A CA 1
ATOM 1581 C C . PHE A 1 202 ? 15.836 5.951 -5.553 1.00 93.69 202 PHE A C 1
ATOM 1583 O O . PHE A 1 202 ? 16.769 5.933 -4.748 1.00 93.69 202 PHE A O 1
ATOM 1590 N N . TRP A 1 203 ? 15.701 5.062 -6.534 1.00 94.12 203 TRP A N 1
ATOM 1591 C CA . TRP A 1 203 ? 16.658 4.003 -6.846 1.00 94.12 203 TRP A CA 1
ATOM 1592 C C . TRP A 1 203 ? 17.004 4.059 -8.326 1.00 94.12 203 TRP A C 1
ATOM 1594 O O . TRP A 1 203 ? 16.122 4.271 -9.157 1.00 94.12 203 TRP A O 1
ATOM 1604 N N . GLN A 1 204 ? 18.268 3.823 -8.667 1.00 91.62 204 GLN A N 1
ATOM 1605 C CA . GLN A 1 204 ? 18.680 3.544 -10.040 1.00 91.62 204 GLN A CA 1
ATOM 1606 C C . GLN A 1 204 ? 18.634 2.029 -10.255 1.00 91.62 204 GLN A C 1
ATOM 1608 O O . GLN A 1 204 ? 19.313 1.283 -9.557 1.00 91.62 204 GLN A O 1
ATOM 1613 N N . ILE A 1 205 ? 17.818 1.578 -11.204 1.00 90.25 205 ILE A N 1
ATOM 1614 C CA . ILE A 1 205 ? 17.532 0.147 -11.441 1.00 90.25 205 ILE A CA 1
ATOM 1615 C C . ILE A 1 205 ? 18.071 -0.358 -12.789 1.00 90.25 205 ILE A C 1
ATOM 1617 O O . ILE A 1 205 ? 17.764 -1.463 -13.230 1.00 90.25 205 ILE A O 1
ATOM 1621 N N . GLY A 1 206 ? 18.856 0.469 -13.470 1.00 85.00 206 GLY A N 1
ATOM 1622 C CA . GLY A 1 206 ? 19.503 0.166 -14.739 1.00 85.00 206 GLY A CA 1
ATOM 1623 C C . GLY A 1 206 ? 19.788 1.441 -15.520 1.00 85.00 206 GLY A C 1
ATOM 1624 O O . GLY A 1 206 ? 19.547 2.547 -15.030 1.00 85.00 206 GLY A O 1
ATOM 1625 N N . ASP A 1 207 ? 20.263 1.272 -16.752 1.00 82.38 207 ASP A N 1
ATOM 1626 C CA . ASP A 1 207 ? 20.592 2.401 -17.623 1.00 82.38 207 ASP A CA 1
ATOM 1627 C C . ASP A 1 207 ? 19.369 3.291 -17.818 1.00 82.38 207 ASP A C 1
ATOM 1629 O O . ASP A 1 207 ? 18.318 2.830 -18.286 1.00 82.38 207 ASP A O 1
ATOM 1633 N N . TYR A 1 208 ? 19.517 4.544 -17.385 1.00 84.69 208 TYR A N 1
ATOM 1634 C CA . TYR A 1 208 ? 18.510 5.597 -17.463 1.00 84.69 208 TYR A CA 1
ATOM 1635 C C . TYR A 1 208 ? 17.133 5.197 -16.913 1.00 84.69 208 TYR A C 1
ATOM 1637 O O . TYR A 1 208 ? 16.121 5.707 -17.378 1.00 84.69 208 TYR A O 1
ATOM 1645 N N . ARG A 1 209 ? 17.060 4.283 -15.940 1.00 91.06 209 ARG A N 1
ATOM 1646 C CA . ARG A 1 209 ? 15.796 3.846 -15.331 1.00 91.06 209 ARG A CA 1
ATOM 1647 C C . ARG A 1 209 ? 15.835 4.039 -13.832 1.00 91.06 209 ARG A C 1
ATOM 1649 O O . ARG A 1 209 ? 16.763 3.588 -13.157 1.00 91.06 209 ARG A O 1
ATOM 1656 N N . TYR A 1 210 ? 14.787 4.668 -13.320 1.00 92.75 210 TYR A N 1
ATOM 1657 C CA . TYR A 1 210 ? 14.715 5.068 -11.926 1.00 92.75 210 TYR A CA 1
ATOM 1658 C C . TYR A 1 210 ? 13.375 4.681 -11.321 1.00 92.75 210 TYR A C 1
ATOM 1660 O O . TYR A 1 210 ? 12.340 4.788 -11.977 1.00 92.75 210 TYR A O 1
ATOM 1668 N N . VAL A 1 211 ? 13.401 4.259 -10.062 1.00 95.12 211 VAL A N 1
ATOM 1669 C CA . VAL A 1 211 ? 12.212 4.112 -9.219 1.00 95.12 211 VAL A CA 1
ATOM 1670 C C . VAL A 1 211 ? 12.122 5.333 -8.318 1.00 95.12 211 VAL A C 1
ATOM 1672 O O . VAL A 1 211 ? 13.136 5.727 -7.752 1.00 95.12 211 VAL A O 1
ATOM 1675 N N . TYR A 1 212 ? 10.939 5.922 -8.168 1.00 94.31 212 TYR A N 1
ATOM 1676 C CA . TYR A 1 212 ? 10.662 7.033 -7.259 1.00 94.31 212 TYR A CA 1
ATOM 1677 C C . TYR A 1 212 ? 9.497 6.703 -6.333 1.00 94.31 212 TYR A C 1
ATOM 1679 O O . TYR A 1 212 ? 8.453 6.218 -6.774 1.00 94.31 212 TYR A O 1
ATOM 1687 N N . TYR A 1 213 ? 9.677 7.025 -5.056 1.00 93.56 213 TYR A N 1
ATOM 1688 C CA . TYR A 1 213 ? 8.686 6.838 -4.008 1.00 93.56 213 TYR A CA 1
ATOM 1689 C C . TYR A 1 213 ? 8.544 8.103 -3.159 1.00 93.56 213 TYR A C 1
ATOM 1691 O O . TYR A 1 213 ? 9.535 8.757 -2.827 1.00 93.56 213 TYR A O 1
ATOM 1699 N N . ASN A 1 214 ? 7.306 8.417 -2.773 1.00 90.69 214 ASN A N 1
ATOM 1700 C CA . ASN A 1 214 ? 6.980 9.540 -1.904 1.00 90.69 214 ASN A CA 1
ATOM 1701 C C . ASN A 1 214 ? 6.128 9.057 -0.725 1.00 90.69 214 ASN A C 1
ATOM 1703 O O . ASN A 1 214 ? 4.968 8.692 -0.895 1.00 90.69 214 ASN A O 1
ATOM 1707 N N . ALA A 1 215 ? 6.673 9.126 0.487 1.00 87.88 215 ALA A N 1
ATOM 1708 C CA . ALA A 1 215 ? 6.008 8.689 1.712 1.00 87.88 215 ALA A CA 1
ATOM 1709 C C . ALA A 1 215 ? 4.725 9.481 2.037 1.00 87.88 215 ALA A C 1
ATOM 1711 O O . ALA A 1 215 ? 3.895 9.019 2.822 1.00 87.88 215 ALA A O 1
ATOM 1712 N N . LYS A 1 216 ? 4.525 10.664 1.433 1.00 83.12 216 LYS A N 1
ATOM 1713 C CA . LYS A 1 216 ? 3.261 11.413 1.541 1.00 83.12 216 LYS A CA 1
ATOM 1714 C C . LYS A 1 216 ? 2.132 10.763 0.745 1.00 83.12 216 LYS A C 1
ATOM 1716 O O . LYS A 1 216 ? 0.973 10.973 1.092 1.00 83.12 216 LYS A O 1
ATOM 1721 N N . ILE A 1 217 ? 2.461 9.997 -0.296 1.00 81.81 217 ILE A N 1
ATOM 1722 C CA . ILE A 1 217 ? 1.503 9.297 -1.152 1.00 81.81 217 ILE A CA 1
ATOM 1723 C C . ILE A 1 217 ? 1.896 7.815 -1.221 1.00 81.81 217 ILE A C 1
ATOM 1725 O O . ILE A 1 217 ? 2.429 7.336 -2.217 1.00 81.81 217 ILE A O 1
ATOM 1729 N N . PRO A 1 218 ? 1.665 7.067 -0.137 1.00 77.50 218 PRO A N 1
ATOM 1730 C CA . PRO A 1 218 ? 2.324 5.784 0.086 1.00 77.50 218 PRO A CA 1
ATOM 1731 C C . PRO A 1 218 ? 1.754 4.605 -0.695 1.00 77.50 218 PRO A C 1
ATOM 1733 O O . PRO A 1 218 ? 2.205 3.476 -0.523 1.00 77.50 218 PRO A O 1
ATOM 1736 N N . TYR A 1 219 ? 0.682 4.832 -1.444 1.00 80.94 219 TYR A N 1
ATOM 1737 C CA . TYR A 1 219 ? -0.080 3.769 -2.084 1.00 80.94 219 TYR A CA 1
ATOM 1738 C C . TYR A 1 219 ? 0.472 3.420 -3.458 1.00 80.94 219 TYR A C 1
ATOM 1740 O O . TYR A 1 219 ? 0.022 2.452 -4.059 1.00 80.94 219 TYR A O 1
ATOM 1748 N N . PHE A 1 220 ? 1.452 4.176 -3.950 1.00 88.56 220 PHE A N 1
ATOM 1749 C CA . PHE A 1 220 ? 2.081 3.891 -5.221 1.00 88.56 220 PHE A CA 1
ATOM 1750 C C . PHE A 1 220 ? 3.546 4.306 -5.256 1.00 88.56 220 PHE A C 1
ATOM 1752 O O . PHE A 1 220 ? 4.027 5.104 -4.450 1.00 88.56 220 PHE A O 1
ATOM 1759 N N . TYR A 1 221 ? 4.250 3.773 -6.244 1.00 93.25 221 TYR A N 1
ATOM 1760 C CA . TYR A 1 221 ? 5.560 4.253 -6.660 1.00 93.25 221 TYR A CA 1
ATOM 1761 C C . TYR A 1 221 ? 5.621 4.320 -8.183 1.00 93.25 221 TYR A C 1
ATOM 1763 O O . TYR A 1 221 ? 4.831 3.690 -8.890 1.00 93.25 221 TYR A O 1
ATOM 1771 N N . HIS A 1 222 ? 6.572 5.099 -8.685 1.00 94.69 222 HIS A N 1
ATOM 1772 C CA . HIS A 1 222 ? 6.793 5.277 -10.113 1.00 94.69 222 HIS A CA 1
ATOM 1773 C C . HIS A 1 222 ? 8.094 4.621 -10.546 1.00 94.69 222 HIS A C 1
ATOM 1775 O O . HIS A 1 222 ? 9.092 4.685 -9.837 1.00 94.69 222 HIS A O 1
ATOM 1781 N N . ILE A 1 223 ? 8.104 4.081 -11.754 1.00 95.00 223 ILE A N 1
ATOM 1782 C CA . ILE A 1 223 ? 9.303 3.730 -12.506 1.00 95.00 223 ILE A CA 1
ATOM 1783 C C . ILE A 1 223 ? 9.320 4.627 -13.737 1.00 95.00 223 ILE A C 1
ATOM 1785 O O . ILE A 1 223 ? 8.294 4.776 -14.394 1.00 95.00 223 ILE A O 1
ATOM 1789 N N . PHE A 1 224 ? 10.443 5.245 -14.070 1.00 91.69 224 PHE A N 1
ATOM 1790 C CA . PHE A 1 224 ? 10.507 6.144 -15.219 1.00 91.69 224 PHE A CA 1
ATOM 1791 C C . PHE A 1 224 ? 11.851 6.086 -15.933 1.00 91.69 224 PHE A C 1
ATOM 1793 O O . PHE A 1 224 ? 12.863 5.655 -15.374 1.00 91.69 224 PHE A O 1
ATOM 1800 N N . PHE A 1 225 ? 11.826 6.505 -17.196 1.00 87.75 225 PHE A N 1
ATOM 1801 C CA . PHE A 1 225 ? 13.006 6.645 -18.038 1.00 87.75 225 PHE A CA 1
ATOM 1802 C C . PHE A 1 225 ? 13.648 8.031 -17.860 1.00 87.75 225 PHE A C 1
ATOM 1804 O O . PHE A 1 225 ? 12.953 9.031 -17.681 1.00 87.75 225 PHE A O 1
ATOM 1811 N N . GLY A 1 226 ? 14.977 8.101 -17.908 1.00 79.38 226 GLY A N 1
ATOM 1812 C CA . GLY A 1 226 ? 15.754 9.323 -17.728 1.00 79.38 226 GLY A CA 1
ATOM 1813 C C . GLY A 1 226 ? 15.364 10.400 -18.740 1.00 79.38 226 GLY A C 1
ATOM 1814 O O . GLY A 1 226 ? 15.129 10.112 -19.911 1.00 79.38 226 GLY A O 1
ATOM 1815 N N . GLY A 1 227 ? 15.277 11.647 -18.274 1.00 77.25 227 GLY A N 1
ATOM 1816 C CA . GLY A 1 227 ? 14.726 12.766 -19.047 1.00 77.25 227 GLY A CA 1
ATOM 1817 C C . GLY A 1 227 ? 13.215 12.960 -18.871 1.00 77.25 227 GLY A C 1
ATOM 1818 O O . GLY A 1 227 ? 12.706 14.027 -19.204 1.00 77.25 227 GLY A O 1
ATOM 1819 N N . VAL A 1 228 ? 12.520 11.985 -18.279 1.00 81.06 228 VAL A N 1
ATOM 1820 C CA . VAL A 1 228 ? 11.151 12.106 -17.758 1.00 81.06 228 VAL A CA 1
ATOM 1821 C C . VAL A 1 228 ? 11.211 12.043 -16.231 1.00 81.06 228 VAL A C 1
ATOM 1823 O O . VAL A 1 228 ? 12.187 11.552 -15.666 1.00 81.06 228 VAL A O 1
ATOM 1826 N N . TYR A 1 229 ? 10.194 12.564 -15.545 1.00 81.12 229 TYR A N 1
ATOM 1827 C CA . TYR A 1 229 ? 10.138 12.550 -14.084 1.00 81.12 229 TYR A CA 1
ATOM 1828 C C . TYR A 1 229 ? 8.754 12.158 -13.590 1.00 81.12 229 TYR A C 1
ATOM 1830 O O . TYR A 1 229 ? 7.746 12.454 -14.234 1.00 81.12 229 TYR A O 1
ATOM 1838 N N . ALA A 1 230 ? 8.710 11.526 -12.417 1.00 82.00 230 ALA A N 1
ATOM 1839 C CA . ALA A 1 230 ? 7.453 11.288 -11.733 1.00 82.00 230 ALA A CA 1
ATOM 1840 C C . ALA A 1 230 ? 6.797 12.635 -11.350 1.00 82.00 230 ALA A C 1
ATOM 1842 O O . ALA A 1 230 ? 7.483 13.556 -10.885 1.00 82.00 230 ALA A O 1
ATOM 1843 N N . PRO A 1 231 ? 5.475 12.789 -11.530 1.00 79.62 231 PRO A N 1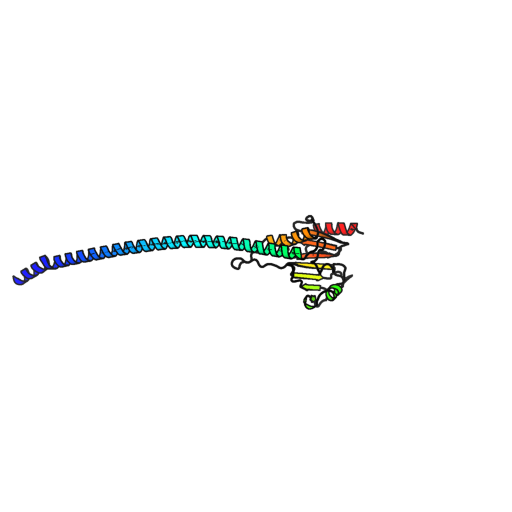
ATOM 1844 C CA . PRO A 1 231 ? 4.774 13.985 -11.083 1.00 79.62 231 PRO A CA 1
ATOM 1845 C C . PRO A 1 231 ? 5.001 14.242 -9.589 1.00 79.62 231 PRO A C 1
ATOM 1847 O O . PRO A 1 231 ? 4.903 13.338 -8.763 1.00 79.62 231 PRO A O 1
ATOM 1850 N N . GLY A 1 232 ? 5.304 15.492 -9.234 1.00 81.00 232 GLY A N 1
ATOM 1851 C CA . GLY A 1 232 ? 5.511 15.889 -7.839 1.00 81.00 232 GLY A CA 1
ATOM 1852 C C . GLY A 1 232 ? 6.897 15.588 -7.259 1.00 81.00 232 GLY A C 1
ATOM 1853 O O . GLY A 1 232 ? 7.108 15.884 -6.085 1.00 81.00 232 GLY A O 1
ATOM 1854 N N . THR A 1 233 ? 7.856 15.069 -8.041 1.00 86.19 233 THR A N 1
ATOM 1855 C CA . THR A 1 233 ? 9.250 14.933 -7.583 1.00 86.19 233 THR A CA 1
ATOM 1856 C C . THR A 1 233 ? 9.844 16.292 -7.207 1.00 86.19 233 THR A C 1
ATOM 1858 O O . THR A 1 233 ? 9.814 17.243 -7.993 1.00 86.19 233 THR A O 1
ATOM 1861 N N . SER A 1 234 ? 10.426 16.398 -6.010 1.00 90.06 234 SER A N 1
ATOM 1862 C CA . SER A 1 234 ? 11.033 17.646 -5.550 1.00 90.06 234 SER A CA 1
ATOM 1863 C C . SER A 1 234 ? 12.261 18.045 -6.370 1.00 90.06 234 SER A C 1
ATOM 1865 O O . SER A 1 234 ? 13.029 17.216 -6.861 1.00 90.06 234 SER A O 1
ATOM 1867 N N . SER A 1 235 ? 12.527 19.353 -6.434 1.00 89.56 235 SER A N 1
ATOM 1868 C CA . SER A 1 235 ? 13.694 19.901 -7.137 1.00 89.56 235 SER A CA 1
ATOM 1869 C C . SER A 1 235 ? 15.030 19.357 -6.617 1.00 89.56 235 SER A C 1
ATOM 1871 O O . SER A 1 235 ? 15.992 19.257 -7.380 1.00 89.56 235 SER A O 1
ATOM 1873 N N . LYS A 1 236 ? 15.102 18.979 -5.333 1.00 90.75 236 LYS A N 1
ATOM 1874 C CA . LYS A 1 236 ? 16.292 18.368 -4.731 1.00 90.75 236 LYS A CA 1
ATOM 1875 C C . LYS A 1 236 ? 16.525 16.954 -5.274 1.00 90.75 236 LYS A C 1
ATOM 1877 O O . LYS A 1 236 ? 17.639 16.662 -5.704 1.00 90.75 236 LYS A O 1
ATOM 1882 N N . CYS A 1 237 ? 15.481 16.127 -5.340 1.00 90.31 237 CYS A N 1
ATOM 1883 C CA . CYS A 1 237 ? 15.556 14.794 -5.940 1.00 90.31 237 CYS A CA 1
ATOM 1884 C C . CYS A 1 237 ? 15.860 14.860 -7.443 1.00 90.31 237 CYS A C 1
ATOM 1886 O O . CYS A 1 237 ? 16.749 14.157 -7.916 1.00 90.31 237 CYS A O 1
ATOM 1888 N N . LEU A 1 238 ? 15.217 15.776 -8.179 1.00 88.81 238 LEU A N 1
ATOM 1889 C CA . LEU A 1 238 ? 15.471 15.978 -9.612 1.00 88.81 238 LEU A CA 1
ATOM 1890 C C . LEU A 1 238 ? 16.937 16.316 -9.910 1.00 88.81 238 LEU A C 1
ATOM 1892 O O . LEU A 1 238 ? 17.525 15.760 -10.833 1.00 88.81 238 LEU A O 1
ATOM 1896 N N . LYS A 1 239 ? 17.557 17.202 -9.120 1.00 88.81 239 LYS A N 1
ATOM 1897 C CA . LYS A 1 239 ? 18.980 17.550 -9.282 1.00 88.81 239 LYS A CA 1
ATOM 1898 C C . LYS A 1 239 ? 19.894 16.338 -9.107 1.00 88.81 239 LYS A C 1
ATOM 1900 O O . LYS A 1 239 ? 20.853 16.199 -9.863 1.00 88.81 239 LYS A O 1
ATOM 1905 N N . LEU A 1 240 ? 19.598 15.476 -8.135 1.00 87.81 240 LEU A N 1
ATOM 1906 C CA . LEU A 1 240 ? 20.364 14.253 -7.900 1.00 87.81 240 LEU A CA 1
ATOM 1907 C C . LEU A 1 240 ? 20.218 13.273 -9.067 1.00 87.81 240 LEU A C 1
ATOM 1909 O O . LEU A 1 240 ? 21.233 12.847 -9.614 1.00 87.81 240 LEU A O 1
ATOM 1913 N N . ILE A 1 241 ? 18.989 13.008 -9.514 1.00 86.62 241 ILE A N 1
ATOM 1914 C CA . ILE A 1 241 ? 18.714 12.145 -10.674 1.00 86.62 241 ILE A CA 1
ATOM 1915 C C . ILE A 1 241 ? 19.438 12.670 -11.926 1.00 86.62 241 ILE A C 1
ATOM 1917 O O . ILE A 1 241 ? 20.140 11.923 -12.604 1.00 86.62 241 ILE A O 1
ATOM 1921 N N . ASN A 1 242 ? 19.363 13.977 -12.188 1.00 84.00 242 ASN A N 1
ATOM 1922 C CA . ASN A 1 242 ? 20.021 14.596 -13.342 1.00 84.00 242 ASN A CA 1
ATOM 1923 C C . ASN A 1 242 ? 21.546 14.529 -13.269 1.00 84.00 242 ASN A C 1
ATOM 1925 O O . ASN A 1 242 ? 22.203 14.382 -14.297 1.00 84.00 242 ASN A O 1
ATOM 1929 N N . SER A 1 243 ? 22.125 14.605 -12.068 1.00 83.00 243 SER A N 1
ATOM 1930 C CA . SER A 1 243 ? 23.574 14.459 -11.901 1.00 83.00 243 SER A CA 1
ATOM 1931 C C . SER A 1 243 ? 24.075 13.057 -12.262 1.00 83.00 243 SER A C 1
ATOM 1933 O O . SER A 1 243 ? 25.208 12.926 -12.719 1.00 83.00 243 SER A O 1
ATOM 1935 N N . LEU A 1 244 ? 23.233 12.031 -12.098 1.00 79.31 244 LEU A N 1
ATOM 1936 C CA . LEU A 1 244 ? 23.530 10.663 -12.523 1.00 79.31 244 LEU A CA 1
ATOM 1937 C C . LEU A 1 244 ? 23.422 10.550 -14.045 1.00 79.31 244 LEU A C 1
ATOM 1939 O O . LEU A 1 244 ? 24.355 10.096 -14.692 1.00 79.31 244 LEU A O 1
ATOM 1943 N N . PHE A 1 245 ? 22.347 11.088 -14.624 1.00 68.56 245 PHE A N 1
ATOM 1944 C CA . PHE A 1 245 ? 22.132 11.082 -16.073 1.00 68.56 245 PHE A CA 1
ATOM 1945 C C . PHE A 1 245 ? 23.265 11.755 -16.870 1.00 68.56 245 PHE A C 1
ATOM 1947 O O . PHE A 1 245 ? 23.630 11.287 -17.944 1.00 68.56 245 PHE A O 1
ATOM 1954 N N . ILE A 1 246 ? 23.817 12.865 -16.362 1.00 62.91 246 ILE A N 1
ATOM 1955 C CA . ILE A 1 246 ? 24.883 13.622 -17.041 1.00 62.91 246 ILE A CA 1
ATOM 1956 C C . ILE A 1 246 ? 26.244 12.920 -16.938 1.00 62.91 246 ILE A C 1
ATOM 1958 O O . ILE A 1 246 ? 27.063 13.083 -17.834 1.00 62.91 246 ILE A O 1
ATOM 1962 N N . LYS A 1 247 ? 26.504 12.151 -15.872 1.00 60.09 247 LYS A N 1
ATOM 1963 C CA . LYS A 1 247 ? 27.770 11.413 -15.717 1.00 60.09 247 LYS A CA 1
ATOM 1964 C C . LYS A 1 247 ? 27.912 10.242 -16.692 1.00 60.09 247 LYS A C 1
ATOM 1966 O O . LYS A 1 247 ? 29.038 9.863 -16.990 1.00 60.09 247 LYS A O 1
ATOM 1971 N N . ASP A 1 248 ? 26.792 9.710 -17.175 1.00 51.06 248 ASP A N 1
ATOM 1972 C CA . ASP A 1 248 ? 26.739 8.563 -18.086 1.00 51.06 248 ASP A CA 1
ATOM 1973 C C . ASP A 1 248 ? 26.672 8.979 -19.578 1.00 51.06 248 ASP A C 1
ATOM 1975 O O . ASP A 1 248 ? 26.350 8.153 -20.432 1.00 51.06 248 ASP A O 1
ATOM 1979 N N . LYS A 1 249 ? 26.931 10.257 -19.904 1.00 48.28 249 LYS A N 1
ATOM 1980 C CA . LYS A 1 249 ? 27.093 10.784 -21.274 1.00 48.28 249 LYS A CA 1
ATOM 1981 C C . LYS A 1 249 ? 28.534 11.207 -21.529 1.00 48.28 249 LYS A C 1
ATOM 1983 O O . LYS A 1 249 ? 28.994 10.980 -22.668 1.00 48.28 249 LYS A O 1
#

Radius of gyration: 41.55 Å; chains: 1; bounding box: 113×33×111 Å

Organism: Citrobacter koseri (NCBI:txid545)

pLDDT: mean 83.61, std 12.96, range [46.47, 96.56]

Sequence (249 aa):
MAGFLAAATITFTYVIPLYQKQDENTISELNAKINEQNKFHKKEIDSLKNTIDKQQKKFSALQLNNESLAAENNDYKNRLLTLSTLSTFQYGQPLPMGFSSILPGMRLSDVAKKYNKDMLDIDPQGNVITVKVKAGGIEDIIYSTGLDDFPDIITSILVSKYSIENSYNGERVDGDENKQSLLILLQEVLGQTEECSAGEYFWQIGDYRYVYYNAKIPYFYHIFFGGVYAPGTSSKCLKLINSLFIKDK

Foldseek 3Di:
DVVVVVVVCCCVVPVVVVVVVVVVVVVVVVVVVVVVVVVVVVVVVVVVVVVVVVVVVVVVVVVVVLVVVLVVVVVVVLVVLLVLQLVQAAALAPDGPQPSVDAFFDFPVVVVVRDDPVQWDADPVRQKIKGQPVGSQWGIKIFGADDPVCSGTGFKIKTFGDDDQRDDPNDGDPDLSLLCSVVVSCCRRNNDFDALDDQKTKGDSDQQWMKIDGSVPRGMIMIGGHPDDDPPDDPSNVVVSVVVVVVVD

Secondary structure (DSSP, 8-state):
-HHHHHHHHHIIIIIHHHHHHHHHHHHHHHHHHHHHHHHHHHHHHHHHHHHHHHHHHHHHHHHHHHHHHHHHHHHHHHHHHHHHHHTT--TT-SS-TTTTT--TTSBHHHHHHHS-GGGEEE-TTSSEEEEEEEETTEEEEEEEE--TTSTTBEEEEEEEEPPP--EETTEE---GGGGHHHHHHHHHHH----EEETTEEEEEEETTEEEEEETTSTTEEEEEETT---TT--HHHHHHHHHHHHHT-